Protein AF-A0A7K2X4R5-F1 (afdb_monomer_lite)

Foldseek 3Di:
DDPVLVVQLVVLVVVLAWGFPDPDQPADDDLQAKEKLWAADPPDQLQGAWIFIGRDPVDTDTAGQLASVDPVSSLVSLVVVLVRVVVLQVVQVPAWDWDWDFDQDPPPRDTDTDTDTDRPDGHAYEYAFVQVLVSLLSQLVVFQPFAACVRPVPPPDGGDPSRNVSSPVSNVLSVQVPPPNRRRYYHPLVSLVNTIRHNDDPVLSRQNQLVCCNHDNDPPDRSNRSSCLQVQNADPQRHRPHFGSDHYGDPSCVPPPSVVSSVVVVVVVVD

Sequence (271 aa):
MSLISTLARMEAVESGRAQPLATVRHRRVSERPLVLVPLTTAGEAGAPLGALVGTDREEPRLLVVPQPRDRDLRFAFLADLAEEVLPYVDAFTDVVELVERNETDAETGKKVRVEVELCADAPQLIVPSRAGVEYVRLLGRSTRFRRTAEQDPETPFPAPPRVPLLGRWLTHFGERARVPGSSLLLAATDLLNRHWATGQSSLEDQHLGALLAWIDPADGVPGREGALRAEAGRDERGQLFCPPAGPATDPAFDNRLLAPAIERYDRARQA

Structure (mmCIF, N/CA/C/O backbone):
data_AF-A0A7K2X4R5-F1
#
_entry.id   AF-A0A7K2X4R5-F1
#
loop_
_atom_site.group_PDB
_atom_site.id
_atom_site.type_symbol
_atom_site.label_atom_id
_atom_site.label_alt_id
_atom_site.label_comp_id
_atom_site.label_asym_id
_atom_site.label_entity_id
_atom_site.label_seq_id
_atom_site.pdbx_PDB_ins_code
_atom_site.Cartn_x
_atom_site.Cartn_y
_atom_site.Cartn_z
_atom_site.occupancy
_atom_site.B_iso_or_equiv
_atom_site.auth_seq_id
_atom_site.auth_comp_id
_atom_site.auth_asym_id
_atom_site.auth_atom_id
_atom_site.pdbx_PDB_model_num
ATOM 1 N N . MET A 1 1 ? 21.142 -14.987 5.279 1.00 64.69 1 MET A N 1
ATOM 2 C CA . MET A 1 1 ? 20.689 -15.764 4.104 1.00 64.69 1 MET A CA 1
ATOM 3 C C . MET A 1 1 ? 21.182 -17.188 4.261 1.00 64.69 1 MET A C 1
ATOM 5 O O . MET A 1 1 ? 22.297 -17.363 4.738 1.00 64.69 1 MET A O 1
ATOM 9 N N . SER A 1 2 ? 20.355 -18.181 3.936 1.00 87.69 2 SER A N 1
ATOM 10 C CA . SER A 1 2 ? 20.787 -19.583 3.881 1.00 87.69 2 SER A CA 1
ATOM 11 C C . SER A 1 2 ? 21.526 -19.854 2.566 1.00 87.69 2 SER A C 1
ATOM 13 O O . SER A 1 2 ? 21.330 -19.129 1.589 1.00 87.69 2 SER A O 1
ATOM 15 N N . LEU A 1 3 ? 22.330 -20.919 2.512 1.00 92.19 3 LEU A N 1
ATOM 16 C CA . LEU A 1 3 ? 22.994 -21.346 1.274 1.00 92.19 3 LEU A CA 1
ATOM 17 C C . LEU A 1 3 ? 21.984 -21.624 0.145 1.00 92.19 3 LEU A C 1
ATOM 19 O O . LEU A 1 3 ? 22.215 -21.222 -0.989 1.00 92.19 3 LEU A O 1
ATOM 23 N N . ILE A 1 4 ? 20.825 -22.198 0.488 1.00 91.31 4 ILE A N 1
ATOM 24 C CA . ILE A 1 4 ? 19.708 -22.437 -0.441 1.00 91.31 4 ILE A CA 1
ATOM 25 C C . ILE A 1 4 ? 19.205 -21.121 -1.047 1.00 91.31 4 ILE A C 1
ATOM 27 O O . ILE A 1 4 ? 19.058 -21.022 -2.259 1.00 91.31 4 ILE A O 1
ATOM 31 N N . SER A 1 5 ? 18.996 -20.084 -0.226 1.00 91.38 5 SER A N 1
ATOM 32 C CA . SER A 1 5 ? 18.552 -18.782 -0.742 1.00 91.38 5 SER A CA 1
ATOM 33 C C . SER A 1 5 ? 19.594 -18.118 -1.643 1.00 91.38 5 SER A C 1
ATOM 35 O O . SER A 1 5 ? 19.231 -17.436 -2.592 1.00 91.38 5 SER A O 1
ATOM 37 N N . THR A 1 6 ? 20.887 -18.322 -1.375 1.00 94.06 6 THR A N 1
ATOM 38 C CA . THR A 1 6 ? 21.955 -17.798 -2.233 1.00 94.06 6 THR A CA 1
ATOM 39 C C . THR A 1 6 ? 21.981 -18.519 -3.577 1.00 94.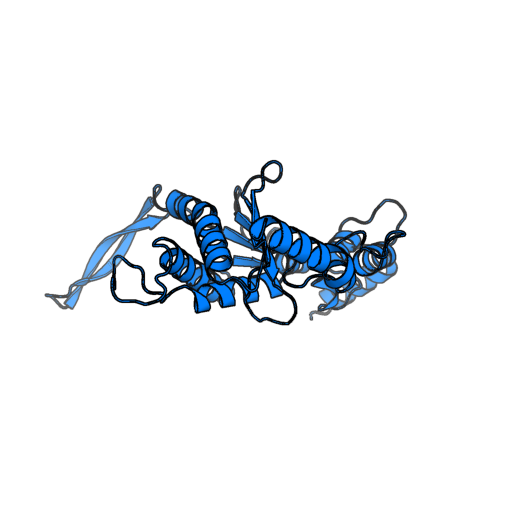06 6 THR A C 1
ATOM 41 O O . THR A 1 6 ? 22.025 -17.848 -4.604 1.00 94.06 6 THR A O 1
ATOM 44 N N . LEU A 1 7 ? 21.902 -19.855 -3.575 1.00 96.25 7 LEU A N 1
ATOM 45 C CA . LEU A 1 7 ? 21.855 -20.656 -4.800 1.00 96.25 7 LEU A CA 1
ATOM 46 C C . LEU A 1 7 ? 20.660 -20.260 -5.675 1.00 96.25 7 LEU A C 1
ATOM 48 O O . LEU A 1 7 ? 20.858 -19.911 -6.831 1.00 96.25 7 LEU A O 1
ATOM 52 N N . ALA A 1 8 ? 19.459 -20.177 -5.095 1.00 96.81 8 ALA A N 1
ATOM 53 C CA . ALA A 1 8 ? 18.247 -19.796 -5.820 1.00 96.81 8 ALA A CA 1
ATOM 54 C C . ALA A 1 8 ? 18.346 -18.402 -6.472 1.00 96.81 8 ALA A C 1
ATOM 56 O O . ALA A 1 8 ? 17.823 -18.180 -7.560 1.00 96.81 8 ALA A O 1
ATOM 57 N N . ARG A 1 9 ? 19.041 -17.445 -5.839 1.00 96.75 9 ARG A N 1
ATOM 58 C CA . ARG A 1 9 ? 19.289 -16.122 -6.442 1.00 96.75 9 ARG A CA 1
ATOM 59 C C . ARG A 1 9 ? 20.277 -16.194 -7.609 1.00 96.75 9 ARG A C 1
ATOM 61 O O . ARG A 1 9 ? 20.100 -15.471 -8.582 1.00 96.75 9 ARG A O 1
ATOM 68 N N . MET A 1 10 ? 21.300 -17.049 -7.531 1.00 96.81 10 MET A N 1
ATOM 69 C CA . MET A 1 10 ? 22.239 -17.269 -8.643 1.00 96.81 10 MET A CA 1
ATOM 70 C C . MET A 1 10 ? 21.542 -17.950 -9.823 1.00 96.81 10 MET A C 1
ATOM 72 O O . MET A 1 10 ? 21.668 -17.481 -10.950 1.00 96.81 10 MET A O 1
ATOM 76 N N . GLU A 1 11 ? 20.738 -18.977 -9.549 1.00 97.69 11 GLU A N 1
ATOM 77 C CA . GLU A 1 11 ? 19.891 -19.644 -10.542 1.00 97.69 11 GLU A CA 1
ATOM 78 C C . GLU A 1 11 ? 18.897 -18.667 -11.172 1.00 97.69 11 GLU A C 1
ATOM 80 O O . GLU A 1 11 ? 18.693 -18.706 -12.380 1.00 97.69 11 GLU A O 1
ATOM 85 N N . ALA A 1 12 ? 18.323 -17.744 -10.390 1.00 97.69 12 ALA A N 1
ATOM 86 C CA . ALA A 1 12 ? 17.446 -16.716 -10.937 1.00 97.69 12 ALA A CA 1
ATOM 87 C C . ALA A 1 12 ? 18.176 -15.824 -11.949 1.00 97.69 12 ALA A C 1
ATOM 89 O O . ALA A 1 12 ? 17.650 -15.558 -13.028 1.00 97.69 12 ALA A O 1
ATOM 90 N N . VAL A 1 13 ? 19.398 -15.383 -11.630 1.00 96.94 13 VAL A N 1
ATOM 91 C CA . VAL A 1 13 ? 20.230 -14.593 -12.554 1.00 96.94 13 VAL A CA 1
ATOM 92 C C . VAL A 1 13 ? 20.550 -15.379 -13.824 1.00 96.94 13 VAL A C 1
ATOM 94 O O . VAL A 1 13 ? 20.434 -14.821 -14.912 1.00 96.94 13 VAL A O 1
ATOM 97 N N . GLU A 1 14 ? 20.928 -16.651 -13.695 1.00 97.06 14 GLU A N 1
ATOM 98 C CA . GLU A 1 14 ? 21.277 -17.512 -14.828 1.00 97.06 14 GLU A CA 1
ATOM 99 C C . GLU A 1 14 ? 20.072 -17.794 -15.734 1.00 97.06 14 GLU A C 1
ATOM 101 O O . GLU A 1 14 ? 20.168 -17.661 -16.952 1.00 97.06 14 GLU A O 1
ATOM 106 N N . SER A 1 15 ? 18.920 -18.132 -15.150 1.00 95.62 15 SER A N 1
ATOM 107 C CA . SER A 1 15 ? 17.705 -18.462 -15.899 1.00 95.62 15 SER A CA 1
ATOM 108 C C . SER A 1 15 ? 16.923 -17.233 -16.362 1.00 95.62 15 SER A C 1
ATOM 110 O O . SER A 1 15 ? 15.967 -17.364 -17.125 1.00 95.62 15 SER A O 1
ATOM 112 N N . GLY A 1 16 ? 17.252 -16.047 -15.846 1.00 96.44 16 GLY A N 1
ATOM 113 C CA . GLY A 1 16 ? 16.506 -14.815 -16.085 1.00 96.44 16 GLY A CA 1
ATOM 114 C C . GLY A 1 16 ? 15.081 -14.825 -15.519 1.00 96.44 16 GLY A C 1
ATOM 115 O O . GLY A 1 16 ? 14.245 -14.069 -16.006 1.00 96.44 16 GLY A O 1
ATOM 116 N N . ARG A 1 17 ? 14.767 -15.659 -14.519 1.00 97.25 17 ARG A N 1
ATOM 117 C CA . ARG A 1 17 ? 13.425 -15.760 -13.907 1.00 97.25 17 ARG A CA 1
ATOM 118 C C . ARG A 1 17 ? 13.537 -16.048 -12.415 1.00 97.25 17 ARG A C 1
ATOM 120 O O . ARG A 1 17 ? 14.477 -16.708 -11.994 1.00 97.25 17 ARG A O 1
ATOM 127 N N . ALA A 1 18 ? 12.600 -15.560 -11.607 1.00 97.81 18 ALA A N 1
ATOM 128 C CA . ALA A 1 18 ? 12.607 -15.838 -10.176 1.00 97.81 18 ALA A CA 1
ATOM 129 C C . ALA A 1 18 ? 12.479 -17.342 -9.886 1.00 97.81 18 ALA A C 1
ATOM 131 O O . ALA A 1 18 ? 11.711 -18.048 -10.541 1.00 97.81 18 ALA A O 1
ATOM 132 N N . GLN A 1 19 ? 13.191 -17.807 -8.860 1.00 97.75 19 GLN A N 1
ATOM 133 C CA . GLN A 1 19 ? 13.160 -19.200 -8.418 1.00 97.75 19 GLN A CA 1
ATOM 134 C C . GLN A 1 19 ? 12.211 -19.376 -7.228 1.00 97.75 19 GLN A C 1
ATOM 136 O O . GLN A 1 19 ? 12.247 -18.563 -6.297 1.00 97.75 19 GLN A O 1
ATOM 141 N N . PRO A 1 20 ? 11.361 -20.416 -7.215 1.00 96.31 20 PRO A N 1
ATOM 142 C CA . PRO A 1 20 ? 10.466 -20.667 -6.096 1.00 96.31 20 PRO A CA 1
ATOM 143 C C . PRO A 1 20 ? 11.257 -21.105 -4.853 1.00 96.31 20 PRO A C 1
ATOM 145 O O . PRO A 1 20 ? 12.093 -22.001 -4.905 1.00 96.31 20 PRO A O 1
ATOM 148 N N . LEU A 1 21 ? 10.962 -20.490 -3.709 1.00 95.12 21 LEU A N 1
ATOM 149 C CA . LEU A 1 21 ? 11.570 -20.786 -2.405 1.00 95.12 21 LEU A CA 1
ATOM 150 C C . LEU A 1 21 ? 10.668 -21.619 -1.488 1.00 95.12 21 LEU A C 1
ATOM 152 O O . LEU A 1 21 ? 11.142 -22.173 -0.496 1.00 95.12 21 LEU A O 1
ATOM 156 N N . ALA A 1 22 ? 9.371 -21.676 -1.783 1.00 92.69 22 ALA A N 1
ATOM 157 C CA . ALA A 1 22 ? 8.382 -22.345 -0.952 1.00 92.69 22 ALA A CA 1
ATOM 158 C C . ALA A 1 22 ? 7.377 -23.109 -1.817 1.00 92.69 22 ALA A C 1
ATOM 160 O O . ALA A 1 22 ? 6.938 -22.625 -2.856 1.00 92.69 22 ALA A O 1
ATOM 161 N N . THR A 1 23 ? 6.979 -24.290 -1.351 1.00 90.81 23 THR A N 1
ATOM 162 C CA . THR A 1 23 ? 5.942 -25.123 -1.983 1.00 90.81 23 THR A CA 1
ATOM 163 C C . THR A 1 23 ? 4.554 -24.884 -1.393 1.00 90.81 23 THR A C 1
ATOM 165 O O . THR A 1 23 ? 3.557 -25.361 -1.931 1.00 90.81 23 THR A O 1
ATOM 168 N N . VAL A 1 24 ? 4.477 -24.150 -0.279 1.00 91.31 24 VAL A N 1
ATOM 169 C CA . VAL A 1 24 ? 3.241 -23.864 0.452 1.00 91.31 24 VAL A CA 1
ATOM 170 C C . VAL A 1 24 ? 3.178 -22.401 0.867 1.00 91.31 24 VAL A C 1
ATOM 172 O O . VAL A 1 24 ? 4.193 -21.718 1.006 1.00 91.31 24 VAL A O 1
ATOM 175 N N . ARG A 1 25 ? 1.960 -21.923 1.124 1.00 88.06 25 ARG A N 1
ATOM 176 C CA . ARG A 1 25 ? 1.726 -20.564 1.601 1.00 88.06 25 ARG A CA 1
ATOM 177 C C . ARG A 1 25 ? 1.943 -20.480 3.113 1.00 88.06 25 ARG A C 1
ATOM 179 O O . ARG A 1 25 ? 1.118 -20.948 3.888 1.00 88.06 25 ARG A O 1
ATOM 186 N N . HIS A 1 26 ? 3.017 -19.823 3.545 1.00 86.06 26 HIS A N 1
ATOM 187 C CA . HIS A 1 26 ? 3.342 -19.686 4.977 1.00 86.06 26 HIS A CA 1
ATOM 188 C C . HIS A 1 26 ? 2.569 -18.578 5.713 1.00 86.06 26 HIS A C 1
ATOM 190 O O . HIS A 1 26 ? 2.669 -18.459 6.933 1.00 86.06 26 HIS A O 1
ATOM 196 N N . ARG A 1 27 ? 1.835 -17.725 4.990 1.00 90.25 27 ARG A N 1
ATOM 197 C CA . ARG A 1 27 ? 1.008 -16.652 5.559 1.00 90.25 27 ARG A CA 1
ATOM 198 C C . ARG A 1 27 ? -0.423 -16.776 5.059 1.00 90.25 27 ARG A C 1
ATOM 200 O O . ARG A 1 27 ? -0.639 -16.881 3.854 1.00 90.25 27 ARG A O 1
ATOM 207 N N . ARG A 1 28 ? -1.402 -16.706 5.964 1.00 90.50 28 ARG A N 1
ATOM 208 C CA . ARG A 1 28 ? -2.806 -16.572 5.564 1.00 90.50 28 ARG A CA 1
ATOM 209 C C . ARG A 1 28 ? -2.972 -15.267 4.789 1.00 90.50 28 ARG A C 1
ATOM 211 O O . ARG A 1 28 ? -2.587 -14.202 5.274 1.00 90.50 28 ARG A O 1
ATOM 218 N N . VAL A 1 29 ? -3.538 -15.392 3.597 1.00 92.50 29 VAL A N 1
ATOM 219 C CA . VAL A 1 29 ? -4.080 -14.279 2.821 1.00 92.50 29 VAL A CA 1
ATOM 220 C C . VAL A 1 29 ? -5.589 -14.445 2.895 1.00 92.50 29 VAL A C 1
ATOM 222 O O . VAL A 1 29 ? -6.075 -15.546 2.615 1.00 92.50 29 VAL A O 1
ATOM 225 N N . SER A 1 30 ? -6.276 -13.411 3.372 1.00 94.00 30 SER A N 1
ATOM 226 C CA . SER A 1 30 ? -7.736 -13.368 3.438 1.00 94.00 30 SER A CA 1
ATOM 227 C C . SER A 1 30 ? -8.320 -13.512 2.031 1.00 94.00 30 SER A C 1
ATOM 229 O O . SER A 1 30 ? -7.646 -13.233 1.042 1.00 94.00 30 SER A O 1
ATOM 231 N N . GLU A 1 31 ? -9.566 -13.962 1.933 1.00 92.62 31 GLU A N 1
ATOM 232 C CA . GLU A 1 31 ? -10.289 -14.002 0.655 1.00 92.62 31 GLU A CA 1
ATOM 233 C C . GLU A 1 31 ? -10.711 -12.605 0.196 1.00 92.62 31 GLU A C 1
ATOM 235 O O . GLU A 1 31 ? -10.890 -12.378 -0.995 1.00 92.62 31 GLU A O 1
ATOM 240 N N . ARG A 1 32 ? -10.825 -11.660 1.137 1.00 94.19 32 ARG A N 1
ATOM 241 C CA . ARG A 1 32 ? -11.174 -10.259 0.878 1.00 94.19 32 ARG A CA 1
ATOM 242 C C . ARG A 1 32 ? -10.226 -9.333 1.648 1.00 94.19 32 ARG A C 1
ATOM 244 O O . ARG A 1 32 ? -10.651 -8.677 2.603 1.00 94.19 32 ARG A O 1
ATOM 251 N N . PRO A 1 33 ? -8.921 -9.322 1.327 1.00 97.12 33 PRO A N 1
ATOM 252 C CA . PRO A 1 33 ? -8.009 -8.379 1.952 1.00 97.12 33 PRO A CA 1
ATOM 253 C C . PRO A 1 33 ? -8.342 -6.967 1.462 1.00 97.12 33 PRO A C 1
ATOM 255 O O . PRO A 1 33 ? -8.617 -6.767 0.281 1.00 97.12 33 PRO A O 1
ATOM 258 N N . LEU A 1 34 ? -8.283 -5.980 2.350 1.00 98.44 34 LEU A N 1
ATOM 259 C CA . LEU A 1 34 ? -8.333 -4.581 1.944 1.00 98.44 34 LEU A CA 1
ATOM 260 C C . LEU A 1 34 ? -6.962 -4.198 1.389 1.00 98.44 34 LEU A C 1
ATOM 262 O O . LEU A 1 34 ? -5.959 -4.264 2.101 1.00 98.44 34 LEU A O 1
ATOM 266 N N . VAL A 1 35 ? -6.893 -3.809 0.122 1.00 98.31 35 VAL A N 1
ATOM 267 C CA . VAL A 1 35 ? -5.668 -3.292 -0.491 1.00 98.31 35 VAL A CA 1
ATOM 268 C C . VAL A 1 35 ? -5.648 -1.779 -0.327 1.00 98.31 35 VAL A C 1
ATOM 270 O O . VAL A 1 35 ? -6.643 -1.114 -0.593 1.00 98.31 35 VAL A O 1
ATOM 273 N N . LE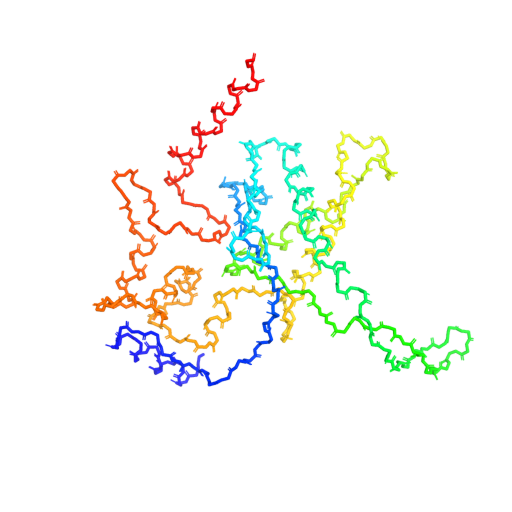U A 1 36 ? -4.515 -1.233 0.107 1.00 98.19 36 LEU A N 1
ATOM 274 C CA . LEU A 1 36 ? -4.277 0.202 0.218 1.00 98.19 36 LEU A CA 1
ATOM 275 C C . LEU A 1 36 ? -2.971 0.555 -0.494 1.00 98.19 36 LEU A C 1
ATOM 277 O O . LEU A 1 36 ? -1.888 0.181 -0.043 1.00 98.19 36 LEU A O 1
ATOM 281 N N . VAL A 1 37 ? -3.072 1.317 -1.580 1.00 97.56 37 VAL A N 1
ATOM 282 C CA . VAL A 1 37 ? -1.942 1.882 -2.331 1.00 97.56 37 VAL A CA 1
ATOM 283 C C . VAL A 1 37 ? -1.865 3.375 -2.009 1.00 97.56 37 VAL A C 1
ATOM 285 O O . VAL A 1 37 ? -2.540 4.170 -2.663 1.00 97.56 37 VAL A O 1
ATOM 288 N N . PRO A 1 38 ? -1.115 3.783 -0.970 1.00 95.62 38 PRO A N 1
ATOM 289 C CA . PRO A 1 38 ? -1.049 5.182 -0.573 1.00 95.62 38 PRO A CA 1
ATOM 290 C C . PRO A 1 38 ? -0.095 5.974 -1.466 1.00 95.62 38 PRO A C 1
ATOM 292 O O . PRO A 1 38 ? 0.902 5.434 -1.933 1.00 95.62 38 PRO A O 1
ATOM 295 N N . LEU A 1 39 ? -0.331 7.277 -1.600 1.00 94.94 39 LEU A N 1
ATOM 296 C CA . LEU A 1 39 ? 0.599 8.249 -2.168 1.00 94.94 39 LEU A CA 1
ATOM 297 C C . LEU A 1 39 ? 0.803 9.404 -1.185 1.00 94.94 39 LEU A C 1
ATOM 299 O O . LEU A 1 39 ? -0.151 9.934 -0.608 1.00 94.94 39 LEU A O 1
ATOM 303 N N . THR A 1 40 ? 2.056 9.814 -1.008 1.00 93.06 40 THR A N 1
ATOM 304 C CA . THR A 1 40 ? 2.431 10.970 -0.190 1.00 93.06 40 THR A CA 1
ATOM 305 C C . THR A 1 40 ? 2.909 12.107 -1.071 1.00 93.06 40 THR A C 1
ATOM 307 O O . THR A 1 40 ? 3.521 11.892 -2.113 1.00 93.06 40 THR A O 1
ATOM 310 N N . THR A 1 41 ? 2.676 13.330 -0.616 1.00 89.31 41 THR A N 1
ATOM 311 C CA . THR A 1 41 ? 3.230 14.517 -1.268 1.00 89.31 41 THR A CA 1
ATOM 312 C C . THR A 1 41 ? 4.743 14.544 -1.078 1.00 89.31 41 THR A C 1
ATOM 314 O O . THR A 1 41 ? 5.237 14.345 0.038 1.00 89.31 41 THR A O 1
ATOM 317 N N . ALA A 1 42 ? 5.489 14.798 -2.152 1.00 84.62 42 ALA A N 1
ATOM 318 C CA . ALA A 1 42 ? 6.935 14.948 -2.081 1.00 84.62 42 ALA A CA 1
ATOM 319 C C . ALA A 1 42 ? 7.332 16.109 -1.150 1.00 84.62 42 ALA A C 1
ATOM 321 O O . ALA A 1 42 ? 6.746 17.190 -1.185 1.00 84.62 42 ALA A O 1
ATOM 322 N N . GLY A 1 43 ? 8.341 15.884 -0.305 1.00 76.56 43 GLY A N 1
ATOM 323 C CA . GLY A 1 43 ? 8.897 16.906 0.590 1.00 76.56 43 GLY A CA 1
ATOM 324 C C . GLY A 1 43 ? 8.107 17.183 1.877 1.00 76.56 43 GLY A C 1
ATOM 325 O O . GLY A 1 43 ? 8.648 17.837 2.765 1.00 76.56 43 GLY A O 1
ATOM 326 N N . GLU A 1 44 ? 6.889 16.655 2.041 1.00 79.06 44 GLU A N 1
ATOM 327 C CA . GLU A 1 44 ? 6.097 16.815 3.268 1.00 79.06 44 GLU A CA 1
ATOM 328 C C . GLU A 1 44 ? 5.731 15.450 3.868 1.00 79.06 44 GLU A C 1
ATOM 330 O O . GLU A 1 44 ? 4.849 14.731 3.392 1.00 79.06 44 GLU A O 1
ATOM 335 N N . ALA A 1 45 ? 6.434 15.075 4.940 1.00 73.38 45 ALA A N 1
ATOM 336 C CA . ALA A 1 45 ? 6.251 13.780 5.581 1.00 73.38 45 ALA A CA 1
ATOM 337 C C . ALA A 1 45 ? 4.823 13.620 6.129 1.00 73.38 45 ALA A C 1
ATOM 339 O O . ALA A 1 45 ? 4.420 14.301 7.071 1.00 73.38 45 ALA A O 1
ATOM 340 N N . GLY A 1 46 ? 4.076 12.665 5.572 1.00 72.00 46 GLY A N 1
ATOM 341 C CA . GLY A 1 46 ? 2.735 12.322 6.045 1.00 72.00 46 GLY A CA 1
ATOM 342 C C . GLY A 1 46 ? 1.621 13.221 5.519 1.00 72.00 46 GLY A C 1
ATOM 343 O O . GLY A 1 46 ? 0.499 13.099 6.006 1.00 72.00 46 GLY A O 1
ATOM 344 N N . ALA A 1 47 ? 1.895 14.083 4.534 1.00 87.44 47 ALA A N 1
ATOM 345 C CA . ALA A 1 47 ? 0.852 14.776 3.786 1.00 87.44 47 ALA A CA 1
ATOM 346 C C . ALA A 1 47 ? 0.281 13.839 2.704 1.00 87.44 47 ALA A C 1
ATOM 348 O O . ALA A 1 47 ? 0.991 13.526 1.740 1.00 87.44 47 ALA A O 1
ATOM 349 N N . PRO A 1 48 ? -0.970 13.358 2.844 1.00 93.00 48 PRO A N 1
ATOM 350 C CA . PRO A 1 48 ? -1.578 12.509 1.831 1.00 93.00 48 PRO A CA 1
ATOM 351 C C . PRO A 1 48 ? -1.727 13.262 0.515 1.00 93.00 48 PRO A C 1
ATOM 353 O O . PRO A 1 48 ? -2.116 14.427 0.497 1.00 93.00 48 PRO A O 1
ATOM 356 N N . LEU A 1 49 ? -1.400 12.571 -0.571 1.00 94.75 49 LEU A N 1
ATOM 357 C CA . LEU A 1 49 ? -1.668 13.013 -1.934 1.00 94.75 49 LEU A CA 1
ATOM 358 C C . LEU A 1 49 ? -2.870 12.261 -2.513 1.00 94.75 49 LEU A C 1
ATOM 360 O O . LEU A 1 49 ? -3.708 12.839 -3.199 1.00 94.75 49 LEU A O 1
ATOM 364 N N . GLY A 1 50 ? -2.965 10.969 -2.219 1.00 95.44 50 GLY A N 1
ATOM 365 C CA . GLY A 1 50 ? -4.058 10.125 -2.665 1.00 95.44 50 GLY A CA 1
ATOM 366 C C . GLY A 1 50 ? -3.899 8.698 -2.170 1.00 95.44 50 GLY A C 1
ATOM 367 O O . GLY A 1 50 ? -2.902 8.352 -1.533 1.00 95.44 50 GLY A O 1
ATOM 368 N N . ALA A 1 51 ? -4.888 7.866 -2.453 1.00 97.12 51 ALA A N 1
ATOM 369 C CA . ALA A 1 51 ? -4.823 6.436 -2.230 1.00 97.12 51 ALA A CA 1
ATOM 370 C C . ALA A 1 51 ? -5.780 5.712 -3.173 1.00 97.12 51 ALA A C 1
ATOM 372 O O . ALA A 1 51 ? -6.895 6.177 -3.397 1.00 97.12 51 ALA A O 1
ATOM 373 N N . LEU A 1 52 ? -5.363 4.554 -3.673 1.00 97.31 52 LEU A N 1
ATOM 374 C CA . LEU A 1 52 ? -6.294 3.559 -4.194 1.00 97.31 52 LEU A CA 1
ATOM 375 C C . LEU A 1 52 ? -6.606 2.577 -3.059 1.00 97.31 52 LEU A C 1
ATOM 377 O O . LEU A 1 52 ? -5.675 2.066 -2.429 1.00 97.31 52 LEU A O 1
ATOM 381 N N . VAL A 1 53 ? -7.883 2.343 -2.768 1.00 98.25 53 VAL A N 1
ATOM 382 C CA . VAL A 1 53 ? -8.320 1.481 -1.663 1.00 98.25 53 VAL A CA 1
ATOM 383 C C . VAL A 1 53 ? -9.513 0.624 -2.074 1.00 98.25 53 VAL A C 1
ATOM 385 O O . VAL A 1 53 ? -10.407 1.099 -2.765 1.00 98.25 53 VAL A O 1
ATOM 388 N N . GLY A 1 54 ? -9.524 -0.647 -1.675 1.00 97.81 54 GLY A N 1
ATOM 389 C CA . GLY A 1 54 ? -10.646 -1.541 -1.964 1.00 97.81 54 GLY A CA 1
ATOM 390 C C . GLY A 1 54 ? -10.334 -3.013 -1.719 1.00 97.81 54 GLY A C 1
ATOM 391 O O . GLY A 1 54 ? -9.179 -3.396 -1.523 1.00 97.81 54 GLY A O 1
ATOM 392 N N . THR A 1 55 ? -11.382 -3.833 -1.697 1.00 97.56 55 THR A N 1
ATOM 393 C CA . THR A 1 55 ? -11.294 -5.302 -1.624 1.00 97.56 55 THR A CA 1
ATOM 394 C C . THR A 1 55 ? -11.545 -5.964 -2.980 1.00 97.56 55 THR A C 1
ATOM 396 O O . THR A 1 55 ? -11.039 -7.060 -3.215 1.00 97.56 55 THR A O 1
ATOM 399 N N . ASP A 1 56 ? -12.287 -5.299 -3.873 1.00 95.19 56 ASP A N 1
ATOM 400 C CA . ASP A 1 56 ? -12.482 -5.711 -5.260 1.00 95.19 56 ASP A CA 1
ATOM 401 C C . ASP A 1 56 ? -11.422 -5.063 -6.159 1.00 95.19 56 ASP A C 1
ATOM 403 O O . ASP A 1 56 ? -11.149 -3.863 -6.084 1.00 95.19 56 ASP A O 1
ATOM 407 N N . ARG A 1 57 ? -10.811 -5.878 -7.016 1.00 92.31 57 ARG A N 1
ATOM 408 C CA . ARG A 1 57 ? -9.805 -5.436 -7.982 1.00 92.31 57 ARG A CA 1
ATOM 409 C C . ARG A 1 57 ? -10.417 -4.664 -9.155 1.00 92.31 57 ARG A C 1
ATOM 411 O O . ARG A 1 57 ? -9.705 -3.870 -9.762 1.00 92.31 57 ARG A O 1
ATOM 418 N N . GLU A 1 58 ? -11.680 -4.928 -9.494 1.00 95.44 58 GLU A N 1
ATOM 419 C CA . GLU A 1 58 ? -12.378 -4.288 -10.618 1.00 95.44 58 GLU A CA 1
ATOM 420 C C . GLU A 1 58 ? -13.051 -2.975 -10.188 1.00 95.44 58 GLU A C 1
ATOM 422 O O . GLU A 1 58 ? -13.243 -2.082 -11.010 1.00 95.44 58 GLU A O 1
ATOM 427 N N . GLU A 1 59 ? -13.347 -2.823 -8.892 1.00 95.56 59 GLU A N 1
ATOM 428 C CA . GLU A 1 59 ? -14.027 -1.649 -8.327 1.00 95.56 59 GLU A CA 1
ATOM 429 C C . GLU A 1 59 ? -13.259 -1.005 -7.151 1.00 95.56 59 GLU A C 1
ATOM 431 O O . GLU A 1 59 ? -13.803 -0.842 -6.056 1.00 95.56 59 GLU A O 1
ATOM 436 N N . PRO A 1 60 ? -11.981 -0.611 -7.321 1.00 95.81 60 PRO A N 1
ATOM 437 C CA . PRO A 1 60 ? -11.273 0.113 -6.275 1.00 95.81 60 PRO A CA 1
ATOM 438 C C . PRO A 1 60 ? -11.735 1.577 -6.195 1.00 95.81 60 PRO A C 1
ATOM 440 O O . PRO A 1 60 ? -11.962 2.238 -7.212 1.00 95.81 60 PRO A O 1
ATOM 443 N N . ARG A 1 61 ? -11.772 2.146 -4.986 1.00 97.81 61 ARG A N 1
ATOM 444 C CA . ARG A 1 61 ? -12.014 3.581 -4.783 1.00 97.81 61 ARG A CA 1
ATOM 445 C C . ARG A 1 61 ? -10.703 4.357 -4.880 1.00 97.81 61 ARG A C 1
ATOM 447 O O . ARG A 1 61 ? -9.745 4.094 -4.151 1.00 97.81 61 ARG A O 1
ATOM 454 N N . LEU A 1 62 ? -10.671 5.351 -5.766 1.00 97.31 62 LEU A N 1
ATOM 455 C CA . LEU A 1 62 ? -9.581 6.322 -5.857 1.00 97.31 62 LEU A CA 1
ATOM 456 C C . LEU A 1 62 ? -9.913 7.561 -5.019 1.00 97.31 62 LEU A C 1
ATOM 458 O O . LEU A 1 62 ? -10.865 8.283 -5.305 1.00 97.31 62 LEU A O 1
ATOM 462 N N . LEU A 1 63 ? -9.087 7.823 -4.013 1.00 97.81 63 LEU A N 1
ATOM 463 C CA . LEU A 1 63 ? -9.134 9.006 -3.162 1.00 97.81 63 LEU A CA 1
ATOM 464 C C . LEU A 1 63 ? -7.977 9.939 -3.524 1.00 97.81 63 LEU A C 1
ATOM 466 O O . LEU A 1 63 ? -6.844 9.487 -3.693 1.00 97.81 63 LEU A O 1
ATOM 470 N N . VAL A 1 64 ? -8.232 11.243 -3.607 1.00 96.62 64 VAL A N 1
ATOM 471 C CA . VAL A 1 64 ? -7.216 12.248 -3.962 1.00 96.62 64 VAL A CA 1
ATOM 472 C C . VAL A 1 64 ? -7.326 13.478 -3.073 1.00 96.62 64 VAL A C 1
ATOM 474 O O . VAL A 1 64 ? -8.414 13.837 -2.634 1.00 96.62 64 VAL A O 1
ATOM 477 N N . VAL A 1 65 ? -6.199 14.148 -2.839 1.00 96.62 65 VAL A N 1
ATOM 478 C CA . VAL A 1 65 ? -6.139 15.468 -2.203 1.00 96.62 65 VAL A CA 1
ATOM 479 C C . VAL A 1 65 ? -5.802 16.493 -3.287 1.00 96.62 65 VAL A C 1
ATOM 481 O O . VAL A 1 65 ? -4.637 16.599 -3.672 1.00 96.62 65 VAL A O 1
ATOM 484 N N . PRO A 1 66 ? -6.786 17.258 -3.801 1.00 94.56 66 PRO A N 1
ATOM 485 C CA . PRO A 1 66 ? -6.562 18.147 -4.944 1.00 94.56 66 PRO A CA 1
ATOM 486 C C . PRO A 1 66 ? -5.531 19.252 -4.689 1.00 94.56 66 PRO A C 1
ATOM 488 O O . PRO A 1 66 ? -4.823 19.658 -5.604 1.00 94.56 66 PRO A O 1
ATOM 491 N N . GLN A 1 67 ? -5.432 19.719 -3.441 1.00 94.25 67 GLN A N 1
ATOM 492 C CA . GLN A 1 67 ? -4.416 20.664 -2.982 1.00 94.25 67 GLN A CA 1
ATOM 493 C C . GLN A 1 67 ? -3.816 20.139 -1.668 1.00 94.25 67 GLN A C 1
ATOM 495 O O . GLN A 1 67 ? -4.384 20.372 -0.601 1.00 94.25 67 GLN A O 1
ATOM 500 N N . PRO A 1 68 ? -2.677 19.422 -1.708 1.00 91.56 68 PRO A N 1
ATOM 501 C CA . PRO A 1 68 ? -2.099 18.787 -0.522 1.00 91.56 68 PRO A CA 1
ATOM 502 C C . PRO A 1 68 ? -1.646 19.750 0.576 1.00 91.56 68 PRO A C 1
ATOM 504 O O . PRO A 1 68 ? -1.447 19.328 1.712 1.00 91.56 68 PRO A O 1
ATOM 507 N N . ARG A 1 69 ? -1.495 21.046 0.271 1.00 89.50 69 ARG A N 1
ATOM 508 C CA . ARG A 1 69 ? -1.186 22.076 1.275 1.00 89.50 69 ARG A CA 1
ATOM 509 C C . ARG A 1 69 ? -2.411 22.512 2.071 1.00 89.50 69 ARG A C 1
ATOM 511 O O . ARG A 1 69 ? -2.257 22.979 3.198 1.00 89.50 69 ARG A O 1
ATOM 518 N N . ASP A 1 70 ? -3.608 22.301 1.542 1.00 91.62 70 ASP A N 1
ATOM 519 C CA . ASP A 1 70 ? -4.856 22.612 2.225 1.00 91.62 70 ASP A CA 1
ATOM 520 C C . ASP A 1 70 ? -5.117 21.570 3.324 1.00 91.62 70 ASP A C 1
ATOM 522 O O . ASP A 1 70 ? -5.048 20.358 3.107 1.00 91.62 70 ASP A O 1
ATOM 526 N N . ARG A 1 71 ? -5.342 22.038 4.551 1.00 89.00 71 ARG A N 1
ATOM 527 C CA . ARG A 1 71 ? -5.545 21.165 5.711 1.00 89.00 71 ARG A CA 1
ATOM 528 C C . ARG A 1 71 ? -6.938 20.541 5.722 1.00 89.00 71 ARG A C 1
ATOM 530 O O . ARG A 1 71 ? -7.068 19.393 6.148 1.00 89.00 71 ARG A O 1
ATOM 537 N N . ASP A 1 72 ? -7.945 21.266 5.257 1.00 91.00 72 ASP A N 1
ATOM 538 C CA . ASP A 1 72 ? -9.329 20.806 5.270 1.00 91.00 72 ASP A CA 1
ATOM 539 C C . ASP A 1 72 ? -9.513 19.707 4.228 1.00 91.00 72 ASP A C 1
ATOM 541 O O . ASP A 1 72 ? -10.074 18.658 4.536 1.00 91.00 72 ASP A O 1
ATOM 545 N N . LEU A 1 73 ? -8.909 19.862 3.043 1.00 94.06 73 LEU A N 1
ATOM 546 C CA . LEU A 1 73 ? -8.894 18.804 2.023 1.00 94.06 73 LEU A CA 1
ATOM 547 C C . LEU A 1 73 ? -8.144 17.552 2.491 1.00 94.06 73 LEU A C 1
ATOM 549 O O . LEU A 1 73 ? -8.565 16.433 2.201 1.00 94.06 73 LEU A O 1
ATOM 553 N N . ARG A 1 74 ? -7.057 17.711 3.257 1.00 93.31 74 ARG A N 1
ATOM 554 C CA . ARG A 1 74 ? -6.352 16.571 3.864 1.00 93.31 74 ARG A CA 1
ATOM 555 C C . ARG A 1 74 ? -7.228 15.826 4.870 1.00 93.31 74 ARG A C 1
ATOM 557 O O . ARG A 1 74 ? -7.184 14.599 4.915 1.00 93.31 74 ARG A O 1
ATOM 564 N N . PHE A 1 75 ? -8.017 16.533 5.678 1.00 92.44 75 PHE A N 1
ATOM 565 C CA . PHE A 1 75 ? -8.953 15.885 6.600 1.00 92.44 75 PHE A CA 1
ATOM 566 C C . PHE A 1 75 ? -10.161 15.276 5.900 1.00 92.44 75 PHE A C 1
ATOM 568 O O . PHE A 1 75 ? -10.592 14.208 6.328 1.00 92.44 75 PHE A O 1
ATOM 575 N N . ALA A 1 76 ? -10.663 15.900 4.835 1.00 94.19 76 ALA A N 1
ATOM 576 C CA . ALA A 1 76 ? -11.706 15.325 3.993 1.00 94.19 76 ALA A CA 1
ATOM 577 C C . ALA A 1 76 ? -11.244 13.982 3.407 1.00 94.19 76 ALA A C 1
ATOM 579 O O . ALA A 1 76 ? -11.902 12.972 3.618 1.00 94.19 76 ALA A O 1
ATOM 580 N N . PHE A 1 77 ? -10.034 13.926 2.844 1.00 96.50 77 PHE A N 1
ATOM 581 C CA . PHE A 1 77 ? -9.432 12.670 2.386 1.00 96.50 77 PHE A CA 1
ATOM 582 C C . PHE A 1 77 ? -9.326 11.610 3.492 1.00 96.50 77 PHE A C 1
ATOM 584 O O . PHE A 1 77 ? -9.583 10.433 3.258 1.00 96.50 77 PHE A O 1
ATOM 591 N N . LEU A 1 78 ? -8.937 11.999 4.710 1.00 96.44 78 LEU A N 1
ATOM 592 C CA . LEU A 1 78 ? -8.867 11.061 5.835 1.00 96.44 78 LEU A CA 1
ATOM 593 C C . LEU A 1 78 ? -10.253 10.582 6.279 1.00 96.44 78 LEU A C 1
ATOM 595 O O . LEU A 1 78 ? -10.368 9.459 6.766 1.00 96.44 78 LEU A O 1
ATOM 599 N N . ALA A 1 79 ? -11.282 11.419 6.148 1.00 96.12 79 ALA A N 1
ATOM 600 C CA . ALA A 1 79 ? -12.662 11.029 6.398 1.00 96.12 79 ALA A CA 1
ATOM 601 C C . ALA A 1 79 ? -13.142 10.037 5.330 1.00 96.12 79 ALA A C 1
ATOM 603 O O . ALA A 1 79 ? -13.631 8.976 5.702 1.00 96.12 79 ALA A O 1
ATOM 604 N N . ASP A 1 80 ? -12.880 10.306 4.049 1.00 97.38 80 ASP A N 1
ATOM 605 C CA . ASP A 1 80 ? -13.191 9.392 2.943 1.00 97.38 80 ASP A CA 1
ATOM 606 C C . ASP A 1 80 ? -12.466 8.047 3.096 1.00 97.38 80 ASP A C 1
ATOM 608 O O . ASP A 1 80 ? -13.054 6.982 2.930 1.00 97.38 80 ASP A O 1
ATOM 612 N N . LEU A 1 81 ? -11.190 8.066 3.492 1.00 98.12 81 LEU A N 1
ATOM 613 C CA . LEU A 1 81 ? -10.448 6.840 3.788 1.00 98.12 81 LEU A CA 1
ATOM 614 C C . LEU A 1 81 ? -11.056 6.089 4.981 1.00 98.12 81 LEU A C 1
ATOM 616 O O . LEU A 1 81 ? -11.052 4.859 5.008 1.00 98.12 81 LEU A O 1
ATOM 620 N N . ALA A 1 82 ? -11.582 6.806 5.978 1.00 98.00 82 ALA A N 1
ATOM 621 C CA . ALA A 1 82 ? -12.269 6.189 7.106 1.00 98.00 82 ALA A CA 1
ATOM 622 C C . ALA A 1 82 ? -13.595 5.540 6.684 1.00 98.00 82 ALA A C 1
ATOM 624 O O . ALA A 1 82 ? -13.967 4.522 7.261 1.00 98.00 82 ALA A O 1
ATOM 625 N N . GLU A 1 83 ? -14.288 6.094 5.691 1.00 97.06 83 GLU A N 1
ATOM 626 C CA . GLU A 1 83 ? -15.505 5.502 5.123 1.00 97.06 83 GLU A CA 1
ATOM 627 C C . GLU A 1 83 ? -15.243 4.181 4.403 1.00 97.06 83 GLU A C 1
ATOM 629 O O . GLU A 1 83 ? -16.116 3.326 4.409 1.00 97.06 83 GLU A O 1
ATOM 634 N N . GLU A 1 84 ? -14.042 3.966 3.868 1.00 97.56 84 GLU A N 1
ATOM 635 C CA . GLU A 1 84 ? -13.660 2.679 3.273 1.00 97.56 84 GLU A CA 1
ATOM 636 C C . GLU A 1 84 ? -13.156 1.680 4.320 1.00 97.56 84 GLU A C 1
ATOM 638 O O . GLU A 1 84 ? -13.548 0.514 4.352 1.00 97.56 84 GLU A O 1
ATOM 643 N N . VAL A 1 85 ? -12.273 2.130 5.214 1.00 98.06 85 VAL A N 1
ATOM 644 C CA . VAL A 1 85 ? -11.569 1.233 6.142 1.00 98.06 85 VAL A CA 1
ATOM 645 C C . VAL A 1 85 ? -12.454 0.806 7.312 1.00 98.06 85 VAL A C 1
ATOM 647 O O . VAL A 1 85 ? -12.368 -0.340 7.749 1.00 98.06 85 VAL A O 1
ATOM 650 N N . LEU A 1 86 ? -13.266 1.708 7.872 1.00 97.94 86 LEU A N 1
ATOM 651 C CA . LEU A 1 86 ? -14.007 1.402 9.099 1.00 97.94 86 LEU A CA 1
ATOM 652 C C . LEU A 1 86 ? -15.120 0.375 8.875 1.00 97.94 86 LEU A C 1
ATOM 654 O O . LEU A 1 86 ? -15.140 -0.578 9.649 1.00 97.94 86 LEU A O 1
ATOM 658 N N . PRO A 1 87 ? -15.980 0.478 7.840 1.00 97.12 87 PRO A N 1
ATOM 659 C CA . PRO A 1 87 ? -16.971 -0.563 7.567 1.00 97.12 87 PRO A CA 1
ATOM 660 C C . PRO A 1 87 ? -16.329 -1.914 7.254 1.00 97.12 87 PRO A C 1
ATOM 662 O O . PRO A 1 87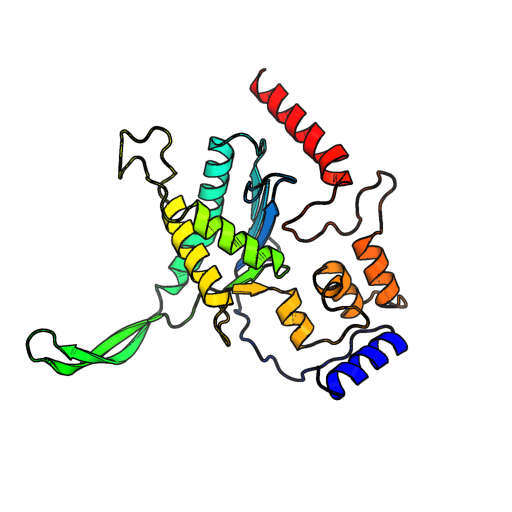 ? -16.834 -2.945 7.687 1.00 97.12 87 PRO A O 1
ATOM 665 N N . TYR A 1 88 ? -15.178 -1.919 6.566 1.00 97.31 88 TYR A N 1
ATOM 666 C CA . TYR A 1 88 ? -14.418 -3.147 6.345 1.00 97.31 88 TYR A CA 1
ATOM 667 C C . TYR A 1 88 ? -14.019 -3.811 7.664 1.00 97.31 88 TYR A C 1
ATOM 669 O O . TYR A 1 88 ? -14.179 -5.016 7.797 1.00 97.31 88 TYR A O 1
ATOM 677 N N . VAL A 1 89 ? -13.512 -3.050 8.639 1.00 96.94 89 VAL A N 1
ATOM 678 C CA . VAL A 1 89 ? -13.135 -3.601 9.950 1.00 96.94 89 VAL A CA 1
ATOM 679 C C . VAL A 1 89 ? -14.359 -4.029 10.762 1.00 96.94 89 VAL A C 1
ATOM 681 O O . VAL A 1 89 ? -14.325 -5.086 11.387 1.00 96.94 89 VAL A O 1
ATOM 684 N N . ASP A 1 90 ? -15.422 -3.228 10.740 1.00 96.19 90 ASP A N 1
ATOM 685 C CA . ASP A 1 90 ? -16.668 -3.475 11.474 1.00 96.19 90 ASP A CA 1
ATOM 686 C C . ASP A 1 90 ? -17.321 -4.803 11.063 1.00 96.19 90 ASP A C 1
ATOM 688 O O . ASP A 1 90 ? -17.753 -5.568 11.921 1.00 96.19 90 ASP A O 1
ATOM 692 N N . ALA A 1 91 ? -17.246 -5.154 9.773 1.00 95.31 91 ALA A N 1
ATOM 693 C CA . ALA A 1 91 ? -17.753 -6.414 9.225 1.00 95.31 91 ALA A CA 1
ATOM 694 C C . ALA A 1 91 ? -17.120 -7.684 9.835 1.00 95.31 91 ALA A C 1
ATOM 696 O O . ALA A 1 91 ? -17.653 -8.779 9.662 1.00 95.31 91 ALA A O 1
ATOM 697 N N . PHE A 1 92 ? -15.983 -7.572 10.533 1.00 94.38 92 PHE A N 1
ATOM 698 C CA . PHE A 1 92 ? -15.365 -8.695 11.251 1.00 94.38 92 PHE A CA 1
ATOM 699 C C . PHE A 1 92 ? -15.842 -8.816 12.700 1.00 94.38 92 PHE A C 1
ATOM 701 O O . PHE A 1 92 ? -15.473 -9.772 13.378 1.00 94.38 92 PHE A O 1
ATOM 708 N N . THR A 1 93 ? -16.640 -7.869 13.194 1.00 92.31 93 THR A N 1
ATOM 709 C CA . THR A 1 93 ? -17.153 -7.901 14.569 1.00 92.31 93 THR A CA 1
ATOM 710 C C . THR A 1 93 ? -18.470 -8.662 14.702 1.00 92.31 93 THR A C 1
ATOM 712 O O . THR A 1 93 ? -18.802 -9.089 15.802 1.00 92.31 93 THR A O 1
ATOM 715 N N . ASP A 1 94 ? -19.166 -8.906 13.588 1.00 88.81 94 ASP A N 1
ATOM 716 C CA . ASP A 1 94 ? -20.496 -9.529 13.582 1.00 88.81 94 ASP A CA 1
ATOM 717 C C . ASP A 1 94 ? -20.470 -11.043 13.846 1.00 88.81 94 ASP A C 1
ATOM 719 O O . ASP A 1 94 ? -21.428 -11.605 14.376 1.00 88.81 94 ASP A O 1
ATOM 723 N N . VAL A 1 95 ? -19.39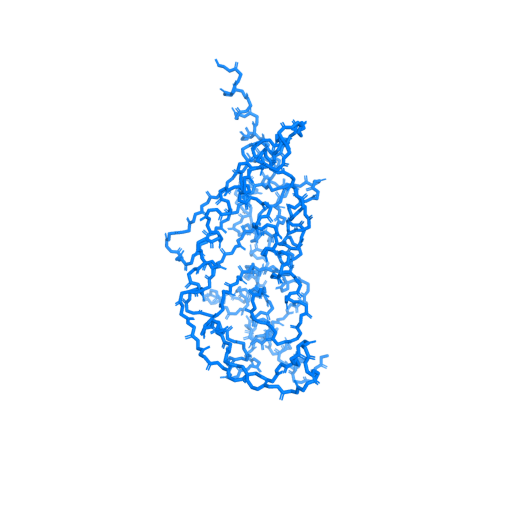0 -11.727 13.448 1.00 91.62 95 VAL A N 1
ATOM 724 C CA . VAL A 1 95 ? -19.260 -13.186 13.576 1.00 91.62 95 VAL A CA 1
ATOM 725 C C . VAL A 1 95 ? -18.234 -13.506 14.652 1.00 91.62 95 VAL A C 1
ATOM 727 O O . VAL A 1 95 ? -17.035 -13.269 14.476 1.00 91.62 95 VAL A O 1
ATOM 730 N N . VAL A 1 96 ? -18.711 -14.074 15.757 1.00 93.25 96 VAL A N 1
ATOM 731 C CA . VAL A 1 96 ? -17.899 -14.385 16.935 1.00 93.25 96 VAL A CA 1
ATOM 732 C C . VAL A 1 96 ? -17.974 -15.862 17.312 1.00 93.25 96 VAL A C 1
ATOM 734 O O . VAL A 1 96 ? -18.987 -16.532 17.115 1.00 93.25 96 VAL A O 1
ATOM 737 N N . GLU A 1 97 ? -16.885 -16.359 17.881 1.00 94.06 97 GLU A N 1
ATOM 738 C CA . GLU A 1 97 ? -16.777 -17.655 18.535 1.00 94.06 97 GLU A CA 1
ATOM 739 C C . GLU A 1 97 ? -16.666 -17.442 20.048 1.00 94.06 97 GLU A C 1
ATOM 741 O O . GLU A 1 97 ? -15.923 -16.575 20.516 1.00 94.06 97 GLU A O 1
ATOM 746 N N . LEU A 1 98 ? -17.397 -18.243 20.823 1.00 92.56 98 LEU A N 1
ATOM 747 C CA . LEU A 1 98 ? -17.294 -18.239 22.280 1.00 92.56 98 LEU A CA 1
ATOM 748 C C . LEU A 1 98 ? -16.082 -19.064 22.707 1.00 92.56 98 LEU A C 1
ATOM 750 O O . LEU A 1 98 ? -15.964 -20.242 22.364 1.00 92.56 98 LEU A O 1
ATOM 754 N N . VAL A 1 99 ? -15.183 -18.450 23.473 1.00 92.38 99 VAL A N 1
ATOM 755 C CA . VAL A 1 99 ? -13.974 -19.103 23.977 1.00 92.38 99 VAL A CA 1
ATOM 756 C C . VAL A 1 99 ? -13.905 -18.980 25.492 1.00 92.38 99 VAL A C 1
ATOM 758 O O . VAL A 1 99 ? -14.074 -17.901 26.056 1.00 92.38 99 VAL A O 1
ATOM 761 N N . GLU A 1 100 ? -13.615 -20.091 26.171 1.00 92.06 100 GLU A N 1
ATOM 762 C CA . GLU A 1 100 ? -13.380 -20.081 27.614 1.00 92.06 100 GLU A CA 1
ATOM 763 C C . GLU A 1 100 ? -12.027 -19.430 27.935 1.00 92.06 100 GLU A C 1
ATOM 765 O O . GLU A 1 100 ? -10.961 -19.901 27.517 1.00 92.06 100 GLU A O 1
ATOM 770 N N . ARG A 1 101 ? -12.046 -18.378 28.756 1.00 88.75 101 ARG A N 1
ATOM 771 C CA . ARG A 1 101 ? -10.849 -17.738 29.303 1.00 88.75 101 ARG A CA 1
ATOM 772 C C . ARG A 1 101 ? -10.875 -17.777 30.825 1.00 88.75 101 ARG A C 1
ATOM 774 O O . ARG A 1 101 ? -11.905 -17.587 31.459 1.00 88.75 101 ARG A O 1
ATOM 781 N N . ASN A 1 102 ? -9.711 -18.012 31.427 1.00 88.44 102 ASN A N 1
ATOM 782 C CA . ASN A 1 102 ? -9.554 -17.842 32.868 1.00 88.44 102 ASN A CA 1
ATOM 783 C C . ASN A 1 102 ? -9.290 -16.365 33.164 1.00 88.44 102 ASN A C 1
ATOM 785 O O . ASN A 1 102 ? -8.221 -15.857 32.809 1.00 88.44 102 ASN A O 1
ATOM 789 N N . GLU A 1 103 ? -10.221 -15.708 33.842 1.00 86.94 103 GLU A N 1
ATOM 790 C CA . GLU A 1 103 ? -10.044 -14.352 34.359 1.00 86.94 103 GLU A CA 1
ATOM 791 C C . GLU A 1 103 ? -9.977 -14.366 35.885 1.00 86.94 103 GLU A C 1
ATOM 793 O O . GLU A 1 103 ? -10.477 -15.278 36.547 1.00 86.94 103 GLU A O 1
ATOM 798 N N . THR A 1 104 ? -9.273 -13.387 36.449 1.00 84.94 104 THR A N 1
ATOM 799 C CA . THR A 1 104 ? -9.206 -13.221 37.901 1.00 84.94 104 THR A CA 1
ATOM 800 C C . THR A 1 104 ? -10.392 -12.377 38.328 1.00 84.94 104 THR A C 1
ATOM 802 O O . THR A 1 104 ? -10.487 -11.213 37.947 1.00 84.94 104 THR A O 1
ATOM 805 N N . ASP A 1 105 ? -11.270 -12.966 39.127 1.00 81.56 105 ASP A N 1
ATOM 806 C CA . ASP A 1 105 ? -12.413 -12.280 39.709 1.00 81.56 105 ASP A CA 1
ATOM 807 C C . ASP A 1 105 ? -11.931 -11.149 40.634 1.00 81.56 105 ASP A C 1
ATOM 809 O O . ASP A 1 105 ? -11.104 -11.366 41.525 1.00 81.56 105 ASP A O 1
ATOM 813 N N . ALA A 1 106 ? -12.406 -9.927 40.380 1.00 82.38 106 ALA A N 1
ATOM 814 C CA . ALA A 1 106 ? -11.922 -8.726 41.055 1.00 82.38 106 ALA A CA 1
ATOM 815 C C . ALA A 1 106 ? -12.319 -8.659 42.541 1.00 82.38 106 ALA A C 1
ATOM 817 O O . ALA A 1 106 ? -11.627 -8.004 43.319 1.00 82.38 106 ALA A O 1
ATOM 818 N N . GLU A 1 107 ? -13.396 -9.337 42.946 1.00 83.00 107 GLU A N 1
ATOM 819 C CA . GLU A 1 107 ? -13.894 -9.332 44.326 1.00 83.00 107 GLU A CA 1
ATOM 820 C C . GLU A 1 107 ? -13.275 -10.458 45.161 1.00 83.00 107 GLU A C 1
ATOM 822 O O . GLU A 1 107 ? -12.947 -10.276 46.333 1.00 83.00 107 GLU A O 1
ATOM 827 N N . THR A 1 108 ? -13.086 -11.634 44.562 1.00 84.38 108 THR A N 1
ATOM 828 C CA . THR A 1 108 ? -12.666 -12.854 45.267 1.00 84.38 108 THR A CA 1
ATOM 829 C C . THR A 1 108 ? -11.210 -13.243 45.016 1.00 84.38 108 THR A C 1
ATOM 831 O O . THR A 1 108 ? -10.675 -14.102 45.722 1.00 84.38 108 THR A O 1
ATOM 834 N N . GLY A 1 109 ? -10.555 -12.653 44.009 1.00 85.50 109 GLY A N 1
ATOM 835 C CA . GLY A 1 109 ? -9.169 -12.936 43.622 1.00 85.50 109 GLY A CA 1
ATOM 836 C C . GLY A 1 109 ? -8.938 -14.339 43.045 1.00 85.50 109 GLY A C 1
ATOM 837 O O . GLY A 1 109 ? -7.793 -14.729 42.803 1.00 85.50 109 GLY A O 1
ATOM 838 N N . LYS A 1 110 ? -9.998 -15.128 42.837 1.00 87.25 110 LYS A N 1
ATOM 839 C CA . LYS A 1 110 ? -9.918 -16.491 42.295 1.00 87.25 110 LYS A CA 1
ATOM 840 C C . LYS A 1 110 ? -9.967 -16.469 40.771 1.00 87.25 110 LYS A C 1
ATOM 842 O O . LYS A 1 110 ? -10.580 -15.596 40.168 1.00 87.25 110 LYS A O 1
ATOM 847 N N . LYS A 1 111 ? -9.336 -17.466 40.141 1.00 85.56 111 LYS A N 1
ATOM 848 C CA . LYS A 1 111 ? -9.490 -17.691 38.699 1.00 85.56 111 LYS A CA 1
ATOM 849 C C . LYS A 1 111 ? -10.853 -18.314 38.434 1.00 85.56 111 LYS A C 1
ATOM 851 O O . LYS A 1 111 ? -11.119 -19.413 38.919 1.00 85.56 111 LYS A O 1
ATOM 856 N N . VAL A 1 112 ? -11.671 -17.627 37.655 1.00 89.88 112 VAL A N 1
ATOM 857 C CA . VAL A 1 112 ? -12.984 -18.088 37.210 1.00 89.88 112 VAL A CA 1
ATOM 858 C C . VAL A 1 112 ? -12.933 -18.267 35.696 1.00 89.88 112 VAL A C 1
ATOM 860 O O . VAL A 1 112 ? -12.234 -17.530 34.996 1.00 89.88 112 VAL A O 1
ATOM 863 N N . ARG A 1 113 ? -13.626 -19.291 35.192 1.00 87.44 113 ARG A N 1
ATOM 864 C CA . ARG A 1 113 ? -13.823 -19.470 33.752 1.00 87.44 113 ARG A CA 1
ATOM 865 C C . ARG A 1 113 ? -14.941 -18.551 33.295 1.00 87.44 113 ARG A C 1
ATOM 867 O O . ARG A 1 113 ? -16.042 -18.623 33.830 1.00 87.44 113 ARG A O 1
ATOM 874 N N . VAL A 1 114 ? -14.633 -17.713 32.320 1.00 89.75 114 VAL A N 1
ATOM 875 C CA . VAL A 1 114 ? -15.568 -16.786 31.692 1.00 89.75 114 VAL A CA 1
ATOM 876 C C . VAL A 1 114 ? -15.587 -17.095 30.202 1.00 89.75 114 VAL A C 1
ATOM 878 O O . VAL A 1 114 ? -14.532 -17.307 29.600 1.00 89.75 114 VAL A O 1
ATOM 881 N N . GLU A 1 115 ? -16.776 -17.154 29.614 1.00 90.50 115 GLU A N 1
ATOM 882 C CA . GLU A 1 115 ? -16.921 -17.203 28.161 1.00 90.50 115 GLU A CA 1
ATOM 883 C C . GLU A 1 115 ? -16.737 -15.791 27.605 1.00 90.50 115 GLU A C 1
ATOM 885 O O . GLU A 1 115 ? -17.402 -14.851 28.038 1.00 90.50 115 GLU A O 1
ATOM 890 N N . VAL A 1 116 ? -15.800 -15.639 26.670 1.00 91.25 116 VAL A N 1
ATOM 891 C CA . VAL A 1 116 ? -15.559 -14.384 25.957 1.00 91.25 116 VAL A CA 1
ATOM 892 C C . VAL A 1 116 ? -15.802 -14.582 24.469 1.00 91.25 116 VAL A C 1
ATOM 894 O O . VAL A 1 116 ? -15.420 -15.603 23.897 1.00 91.25 116 VAL A O 1
ATOM 897 N N . GLU A 1 117 ? -16.419 -13.589 23.841 1.00 92.00 117 GLU A N 1
ATOM 898 C CA . GLU A 1 117 ? -16.591 -13.541 22.393 1.00 92.00 117 GLU A CA 1
ATOM 899 C C . GLU A 1 117 ? -15.270 -13.139 21.724 1.00 92.00 117 GLU A C 1
ATOM 901 O O . GLU A 1 117 ? -14.657 -12.122 22.065 1.00 92.00 117 GLU A O 1
ATOM 906 N N . LEU A 1 118 ? -14.818 -13.944 20.765 1.00 91.50 118 LEU A N 1
ATOM 907 C CA . LEU A 1 118 ? -13.689 -13.640 19.893 1.00 91.50 118 LEU A CA 1
ATOM 908 C C . LEU A 1 118 ? -14.167 -13.578 18.450 1.00 91.50 118 LEU A C 1
ATOM 910 O O . LEU A 1 118 ? -14.880 -14.464 18.001 1.00 91.50 118 LEU A O 1
ATOM 914 N N . CYS A 1 119 ? -13.741 -12.565 17.700 1.00 93.38 119 CYS A N 1
ATOM 915 C CA . CYS A 1 119 ? -14.055 -12.483 16.275 1.00 93.38 119 CYS A CA 1
ATOM 916 C C . CYS A 1 119 ? -13.524 -13.730 15.543 1.00 93.38 119 CYS A C 1
ATOM 918 O O . CYS A 1 119 ? -12.351 -14.084 15.695 1.00 93.38 119 CYS A O 1
ATOM 920 N N . ALA A 1 120 ? -14.385 -14.376 14.754 1.00 92.56 120 ALA A N 1
ATOM 921 C CA . ALA A 1 120 ? -14.084 -15.628 14.054 1.00 92.56 120 ALA A CA 1
ATOM 922 C C . ALA A 1 120 ? -13.057 -15.448 12.919 1.00 92.56 120 ALA A C 1
ATOM 924 O O . ALA A 1 120 ? -12.359 -16.385 12.536 1.00 92.56 120 ALA A O 1
ATOM 925 N N . ASP A 1 121 ? -12.949 -14.232 12.383 1.00 92.50 121 ASP A N 1
ATOM 926 C CA . ASP A 1 121 ? -11.938 -13.839 11.403 1.00 92.50 121 ASP A CA 1
ATOM 927 C C . ASP A 1 121 ? -11.391 -12.445 11.751 1.00 92.50 121 ASP A C 1
ATOM 929 O O . ASP A 1 121 ? -11.888 -11.763 12.650 1.00 92.50 121 ASP A O 1
ATOM 933 N N . ALA A 1 122 ? -10.337 -12.016 11.059 1.00 93.25 122 ALA A N 1
ATOM 934 C CA . ALA A 1 122 ? -9.681 -10.742 11.311 1.00 93.25 122 ALA A CA 1
ATOM 935 C C . ALA A 1 122 ? -9.470 -9.929 10.024 1.00 93.25 122 ALA A C 1
ATOM 937 O O . ALA A 1 122 ? -9.114 -10.491 8.982 1.00 93.25 122 ALA A O 1
ATOM 938 N N . PRO A 1 123 ? -9.580 -8.588 10.100 1.00 96.44 123 PRO A N 1
ATOM 939 C CA . PRO A 1 123 ? -9.315 -7.728 8.958 1.00 96.44 123 PRO A CA 1
ATOM 940 C C . PRO A 1 123 ? -7.850 -7.834 8.525 1.00 96.44 123 PRO A C 1
ATOM 942 O O . PRO A 1 123 ? -6.931 -7.840 9.352 1.00 96.44 123 PRO A O 1
ATOM 945 N N . GLN A 1 124 ? -7.619 -7.859 7.213 1.00 97.75 124 GLN A N 1
ATOM 946 C CA . GLN A 1 1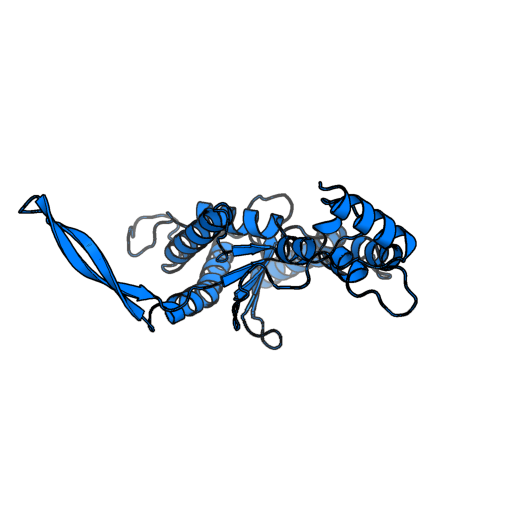24 ? -6.282 -7.899 6.632 1.00 97.75 124 GLN A CA 1
ATOM 947 C C . GLN A 1 124 ? -6.081 -6.735 5.666 1.00 97.75 124 GLN A C 1
ATOM 949 O O . GLN A 1 124 ? -6.751 -6.643 4.643 1.00 97.75 124 GLN A O 1
ATOM 954 N N . LEU A 1 125 ? -5.101 -5.889 5.974 1.00 98.50 125 LEU A N 1
ATOM 955 C CA . LEU A 1 125 ? -4.656 -4.783 5.139 1.00 98.50 125 LEU A CA 1
ATOM 956 C C . LEU A 1 125 ? -3.394 -5.185 4.360 1.00 98.50 125 LEU A C 1
ATOM 958 O O . LEU A 1 125 ? -2.398 -5.620 4.946 1.00 98.50 125 LEU A O 1
ATOM 962 N N . ILE A 1 126 ? -3.412 -5.017 3.042 1.00 98.25 126 ILE A N 1
ATOM 963 C CA . ILE A 1 126 ? -2.256 -5.240 2.169 1.00 98.25 126 ILE A CA 1
ATOM 964 C C . ILE A 1 126 ? -1.815 -3.907 1.577 1.00 98.25 126 ILE A C 1
ATOM 966 O O . ILE A 1 126 ? -2.610 -3.166 1.008 1.00 98.25 126 ILE A O 1
ATOM 970 N N . VAL A 1 127 ? -0.522 -3.624 1.685 1.00 98.50 127 VAL A N 1
ATOM 971 C CA . VAL A 1 127 ? 0.128 -2.474 1.046 1.00 98.50 127 VAL A CA 1
ATOM 972 C C . VAL A 1 127 ? 1.187 -2.962 0.054 1.00 98.50 127 VAL A C 1
ATOM 974 O O . VAL A 1 127 ? 1.704 -4.067 0.223 1.00 98.50 127 VAL A O 1
ATOM 977 N N . PRO A 1 128 ? 1.566 -2.178 -0.968 1.00 97.81 128 PRO A N 1
ATOM 978 C CA . PRO A 1 128 ? 2.495 -2.655 -1.995 1.00 97.81 128 PRO A CA 1
ATOM 979 C C . PRO A 1 128 ? 3.876 -3.036 -1.458 1.00 97.81 128 PRO A C 1
ATOM 981 O O . PRO A 1 128 ? 4.391 -4.105 -1.773 1.00 97.81 128 PRO A O 1
ATOM 984 N N . SER A 1 129 ? 4.458 -2.191 -0.607 1.00 97.12 129 SER A N 1
ATOM 985 C CA . SER A 1 129 ? 5.828 -2.342 -0.109 1.00 97.12 129 SER A CA 1
ATOM 986 C C . SER A 1 129 ? 5.943 -1.984 1.374 1.00 97.12 129 SER A C 1
ATOM 988 O O . SER A 1 129 ? 5.002 -1.468 1.987 1.00 97.12 129 SER A O 1
ATOM 990 N N . ARG A 1 130 ? 7.121 -2.207 1.974 1.00 96.69 130 ARG A N 1
ATOM 991 C CA . ARG A 1 130 ? 7.388 -1.813 3.372 1.00 96.69 130 ARG A CA 1
ATOM 992 C C . ARG A 1 130 ? 7.210 -0.317 3.612 1.00 96.69 130 ARG A C 1
ATOM 994 O O . ARG A 1 130 ? 6.806 0.082 4.701 1.00 96.69 130 ARG A O 1
ATOM 1001 N N . ALA A 1 131 ? 7.462 0.512 2.602 1.00 95.62 131 ALA A N 1
ATOM 1002 C CA . ALA A 1 131 ? 7.226 1.945 2.710 1.00 95.62 131 ALA A CA 1
ATOM 1003 C C . ALA A 1 131 ? 5.731 2.255 2.929 1.00 95.62 131 ALA A C 1
ATOM 1005 O O . ALA A 1 131 ? 5.401 3.149 3.706 1.00 95.62 131 ALA A O 1
ATOM 1006 N N . GLY A 1 132 ? 4.825 1.461 2.346 1.00 96.44 132 GLY A N 1
ATOM 1007 C CA . GLY A 1 132 ? 3.390 1.527 2.634 1.00 96.44 132 GLY A CA 1
ATOM 1008 C C . GLY A 1 132 ? 3.057 1.206 4.095 1.00 96.44 132 GLY A C 1
ATOM 1009 O O . GLY A 1 132 ? 2.233 1.889 4.700 1.00 96.44 132 GLY A O 1
ATOM 1010 N N . VAL A 1 133 ? 3.749 0.236 4.705 1.00 97.56 133 VAL A N 1
ATOM 1011 C CA . VAL A 1 133 ? 3.574 -0.106 6.132 1.00 97.56 133 VAL A CA 1
ATOM 1012 C C . VAL A 1 133 ? 3.974 1.075 7.017 1.00 97.56 133 VAL A C 1
ATOM 1014 O O . VAL A 1 133 ? 3.236 1.450 7.932 1.00 97.56 133 VAL A O 1
ATOM 1017 N N . GLU A 1 134 ? 5.117 1.703 6.733 1.00 96.25 134 GLU A N 1
ATOM 1018 C CA . GLU A 1 134 ? 5.560 2.888 7.475 1.00 96.25 134 GLU A CA 1
ATOM 1019 C C . GLU A 1 134 ? 4.640 4.092 7.265 1.00 96.25 134 GLU A C 1
ATOM 1021 O O . GLU A 1 134 ? 4.395 4.851 8.206 1.00 96.25 134 GLU A O 1
ATOM 1026 N N . TYR A 1 135 ? 4.061 4.236 6.074 1.00 96.00 135 TYR A N 1
ATOM 1027 C CA . TYR A 1 135 ? 3.073 5.273 5.805 1.00 96.00 135 TYR A CA 1
ATOM 1028 C C . TYR A 1 135 ? 1.778 5.066 6.606 1.00 96.00 135 TYR A C 1
ATOM 1030 O O . TYR A 1 135 ? 1.311 5.997 7.262 1.00 96.00 135 TYR A O 1
ATOM 1038 N N . VAL A 1 136 ? 1.248 3.839 6.661 1.00 97.00 136 VAL A N 1
ATOM 1039 C CA . VAL A 1 136 ? 0.093 3.489 7.514 1.00 97.00 136 VAL A CA 1
ATOM 1040 C C . VAL A 1 136 ? 0.373 3.819 8.982 1.00 97.00 136 VAL A C 1
ATOM 1042 O O . VAL A 1 136 ? -0.452 4.437 9.659 1.00 97.00 136 VAL A O 1
ATOM 1045 N N . ARG A 1 137 ? 1.570 3.482 9.475 1.00 96.62 137 ARG A N 1
ATOM 1046 C CA . ARG A 1 137 ? 2.012 3.817 10.840 1.00 96.62 137 ARG A CA 1
ATOM 1047 C C . ARG A 1 137 ? 2.061 5.326 11.068 1.00 96.62 137 ARG A C 1
ATOM 1049 O O . ARG A 1 137 ? 1.665 5.800 12.135 1.00 96.62 137 ARG A O 1
ATOM 1056 N N . LEU A 1 138 ? 2.549 6.083 10.089 1.00 95.75 138 LEU A N 1
ATOM 1057 C CA . LEU A 1 138 ? 2.608 7.539 10.152 1.00 95.75 138 LEU A CA 1
ATOM 1058 C C . LEU A 1 138 ? 1.206 8.159 10.210 1.00 95.75 138 LEU A C 1
ATOM 1060 O O . LEU A 1 138 ? 0.969 8.988 11.091 1.00 95.75 138 LEU A O 1
ATOM 1064 N N . LEU A 1 139 ? 0.277 7.711 9.359 1.00 95.25 139 LEU A N 1
ATOM 1065 C CA . LEU A 1 139 ? -1.124 8.143 9.388 1.00 95.25 139 LEU A CA 1
ATOM 1066 C C . LEU A 1 139 ? -1.794 7.815 10.724 1.00 95.25 139 LEU A C 1
ATOM 1068 O O . LEU A 1 139 ? -2.437 8.679 11.318 1.00 95.25 139 LEU A O 1
ATOM 1072 N N . GLY A 1 140 ? -1.592 6.603 11.248 1.00 96.25 140 GLY A N 1
ATOM 1073 C CA . GLY A 1 140 ? -2.110 6.219 12.561 1.00 96.25 140 GLY A CA 1
ATOM 1074 C C . GLY A 1 140 ? -1.630 7.159 13.671 1.00 96.25 140 GLY A C 1
ATOM 1075 O O . GLY A 1 140 ? -2.429 7.630 14.482 1.00 96.25 140 GLY A O 1
ATOM 1076 N N . ARG A 1 141 ? -0.335 7.512 13.676 1.00 95.25 141 ARG A N 1
ATOM 1077 C CA . ARG A 1 141 ? 0.232 8.477 14.637 1.00 95.25 141 ARG A CA 1
ATOM 1078 C C . ARG A 1 141 ? -0.342 9.883 14.494 1.00 95.25 141 ARG A C 1
ATOM 1080 O O . ARG A 1 141 ? -0.570 10.524 15.517 1.00 95.25 141 ARG A O 1
ATOM 1087 N N . SER A 1 142 ? -0.556 10.368 13.274 1.00 92.50 142 SER A N 1
ATOM 1088 C CA . SER A 1 142 ? -0.977 11.754 13.031 1.00 92.50 142 SER A CA 1
ATOM 1089 C C . SER A 1 142 ? -2.466 12.007 13.298 1.00 92.50 142 SER A C 1
ATOM 1091 O O . SER A 1 142 ? -2.861 13.168 13.468 1.00 92.50 142 SER A O 1
ATOM 1093 N N . THR A 1 143 ? -3.283 10.949 13.371 1.00 94.06 143 THR A N 1
ATOM 1094 C CA . THR A 1 143 ? -4.754 11.045 13.428 1.00 94.06 143 THR A CA 1
ATOM 1095 C C . THR A 1 143 ? -5.387 10.527 14.724 1.00 94.06 143 THR A C 1
ATOM 1097 O O . THR A 1 143 ? -6.376 11.106 15.167 1.00 94.06 143 THR A O 1
ATOM 1100 N N . ARG A 1 144 ? -4.817 9.514 15.399 1.00 94.69 144 ARG A N 1
ATOM 1101 C CA . ARG A 1 144 ? -5.481 8.791 16.516 1.00 94.69 144 ARG A CA 1
ATOM 1102 C C . ARG A 1 144 ? -5.931 9.624 17.726 1.00 94.69 144 ARG A C 1
ATOM 1104 O O . ARG A 1 144 ? -6.797 9.173 18.470 1.00 94.69 144 ARG A O 1
ATOM 1111 N N . PHE A 1 145 ? -5.321 10.790 17.949 1.00 92.56 145 PHE A N 1
ATOM 1112 C CA . PHE A 1 145 ? -5.579 11.667 19.103 1.00 92.56 145 PHE A CA 1
ATOM 1113 C C . PHE A 1 145 ? -6.101 13.050 18.698 1.00 92.56 145 PHE A C 1
ATOM 1115 O O . PHE A 1 145 ? -6.002 14.006 19.466 1.00 92.56 145 PHE A O 1
ATOM 1122 N N . ARG A 1 146 ? -6.613 13.194 17.471 1.00 91.06 146 ARG A N 1
ATOM 1123 C CA . ARG A 1 146 ? -7.247 14.446 17.054 1.00 91.06 146 ARG A CA 1
ATOM 1124 C C . ARG A 1 146 ? -8.572 14.628 17.798 1.00 91.06 146 ARG A C 1
ATOM 1126 O O . ARG A 1 146 ? -9.307 13.662 17.974 1.00 91.06 146 ARG A O 1
ATOM 1133 N N . ARG A 1 147 ? -8.847 15.861 18.230 1.00 90.12 147 ARG A N 1
ATOM 1134 C CA . ARG A 1 147 ? -10.123 16.235 18.852 1.00 90.12 147 ARG A CA 1
ATOM 1135 C C . ARG A 1 147 ? -11.167 16.489 17.777 1.00 90.12 147 ARG A C 1
ATOM 1137 O O . ARG A 1 147 ? -10.841 17.058 16.734 1.00 90.12 147 ARG A O 1
ATOM 1144 N N . THR A 1 148 ? -12.392 16.066 18.040 1.00 90.75 148 THR A N 1
ATOM 1145 C CA . THR A 1 148 ? -13.561 16.336 17.197 1.00 90.75 148 THR A CA 1
ATOM 1146 C C . THR A 1 148 ? -14.349 17.510 17.775 1.00 90.75 148 THR A C 1
ATOM 1148 O O . THR A 1 148 ? -14.191 17.842 18.950 1.00 90.75 148 THR A O 1
ATOM 1151 N N . ALA A 1 149 ? -15.223 18.117 16.970 1.00 87.75 149 ALA A N 1
ATOM 1152 C CA . ALA A 1 149 ? -16.091 19.201 17.439 1.00 87.75 149 ALA A CA 1
ATOM 1153 C C . ALA A 1 149 ? -17.038 18.741 18.565 1.00 87.75 149 ALA A C 1
ATOM 1155 O O . ALA A 1 149 ? -17.356 19.511 19.460 1.00 87.75 149 ALA A O 1
ATOM 1156 N N . GLU A 1 150 ? -17.445 17.468 18.552 1.00 87.50 150 GLU A N 1
ATOM 1157 C CA . GLU A 1 150 ? -18.290 16.864 19.593 1.00 87.50 150 GLU A CA 1
ATOM 1158 C C . GLU A 1 150 ? -17.573 16.752 20.946 1.00 87.50 150 GLU A C 1
ATOM 1160 O O . GLU A 1 150 ? -18.202 16.837 21.996 1.00 87.50 150 GLU A O 1
ATOM 1165 N N . GLN A 1 151 ? -16.254 16.539 20.927 1.00 88.06 151 GLN A N 1
ATOM 1166 C CA . GLN A 1 151 ? -15.443 16.385 22.137 1.00 88.06 151 GLN A CA 1
ATOM 1167 C C . GLN A 1 151 ? -15.001 17.725 22.723 1.00 88.06 151 GLN A C 1
ATOM 1169 O O . GLN A 1 151 ? -14.837 17.842 23.935 1.00 88.06 151 GLN A O 1
ATOM 1174 N N . ASP A 1 152 ? -14.735 18.701 21.859 1.00 88.00 152 ASP A N 1
ATOM 1175 C CA . ASP A 1 152 ? -14.207 20.010 22.225 1.00 88.00 152 ASP A CA 1
ATOM 1176 C C . ASP A 1 152 ? -14.692 21.053 21.204 1.00 88.00 152 ASP A C 1
ATOM 1178 O O . ASP A 1 152 ? -14.003 21.293 20.206 1.00 88.00 152 ASP A O 1
ATOM 1182 N N . PRO A 1 153 ? -15.883 21.649 21.414 1.00 86.38 153 PRO A N 1
ATOM 1183 C CA . PRO A 1 153 ? -16.469 22.615 20.481 1.00 86.38 153 PRO A CA 1
ATOM 1184 C C . PRO A 1 153 ? -15.604 23.858 20.243 1.00 86.38 153 PRO A C 1
ATOM 1186 O O . PRO A 1 153 ? -15.669 24.451 19.171 1.00 86.38 153 PRO A O 1
ATOM 1189 N N . GLU A 1 154 ? -14.761 24.221 21.214 1.00 87.69 154 GLU A N 1
ATOM 1190 C CA . GLU A 1 154 ? -13.876 25.390 21.155 1.00 87.69 154 GLU A CA 1
ATOM 1191 C C . GLU A 1 154 ? -12.549 25.095 20.437 1.00 87.69 154 GLU A C 1
ATOM 1193 O O . GLU A 1 154 ? -11.690 25.972 20.299 1.00 87.69 154 GLU A O 1
ATOM 1198 N N . THR A 1 155 ? -12.329 23.856 19.981 1.00 86.25 155 THR A N 1
ATOM 1199 C CA . THR A 1 155 ? -11.090 23.508 19.290 1.00 86.25 155 THR A CA 1
ATOM 1200 C C . THR A 1 155 ? -11.011 24.246 17.942 1.00 86.25 155 THR A C 1
ATOM 1202 O O . THR A 1 155 ? -11.922 24.123 17.126 1.00 86.25 155 THR A O 1
ATOM 1205 N N . PRO A 1 156 ? -9.924 24.983 17.632 1.00 80.62 156 PRO A N 1
ATOM 1206 C CA . PRO A 1 156 ? -9.890 25.835 16.436 1.00 80.62 156 PRO A CA 1
ATOM 1207 C C . PRO A 1 156 ? -9.979 25.086 15.098 1.00 80.62 156 PRO A C 1
ATOM 1209 O O . PRO A 1 156 ? -10.274 25.688 14.073 1.00 80.62 156 PRO A O 1
ATOM 1212 N N . PHE A 1 157 ? -9.670 23.785 15.087 1.00 80.44 157 PHE A N 1
ATOM 1213 C CA . PHE A 1 157 ? -9.632 22.959 13.878 1.00 80.44 157 PHE A CA 1
ATOM 1214 C C . PHE A 1 157 ? -10.018 21.507 14.206 1.00 80.44 157 PHE A C 1
ATOM 1216 O O . PHE A 1 157 ? -9.124 20.645 14.293 1.00 80.44 157 PHE A O 1
ATOM 1223 N N . PRO A 1 158 ? -11.311 21.232 14.450 1.00 87.81 158 PRO A N 1
ATOM 1224 C CA . PRO A 1 158 ? -11.772 19.901 14.817 1.00 87.81 158 PRO A CA 1
ATOM 1225 C C . PRO A 1 158 ? -11.562 18.928 13.659 1.00 87.81 158 PRO A C 1
ATOM 1227 O O . PRO A 1 158 ? -11.819 19.246 12.501 1.00 87.81 158 PRO A O 1
ATOM 1230 N N . ALA A 1 159 ? -11.104 17.719 13.969 1.00 88.06 159 ALA A N 1
ATOM 1231 C CA . ALA A 1 159 ? -11.081 16.647 12.985 1.00 88.06 159 ALA A CA 1
ATOM 1232 C C . ALA A 1 159 ? -12.495 16.070 12.788 1.00 88.06 159 ALA A C 1
ATOM 1234 O O . ALA A 1 159 ? -13.268 16.009 13.752 1.00 88.06 159 ALA A O 1
ATOM 1235 N N . PRO A 1 160 ? -12.819 15.571 11.581 1.00 89.62 160 PRO A N 1
ATOM 1236 C CA . PRO A 1 160 ? -14.053 14.826 11.356 1.00 89.62 160 PRO A CA 1
ATOM 1237 C C . PRO A 1 160 ? -14.176 13.622 12.317 1.00 89.62 160 PRO A C 1
ATOM 1239 O O . PRO A 1 160 ? -13.161 12.966 12.583 1.00 89.62 160 PRO A O 1
ATOM 1242 N N . PRO A 1 161 ? -15.384 13.272 12.813 1.00 88.56 161 PRO A N 1
ATOM 1243 C CA . PRO A 1 161 ? -15.561 12.290 13.895 1.00 88.56 161 PRO A CA 1
ATOM 1244 C C . PRO A 1 161 ? -14.930 10.910 13.664 1.00 88.56 161 PRO A C 1
ATOM 1246 O O . PRO A 1 161 ? -14.435 10.276 14.597 1.00 88.56 161 PRO A O 1
ATOM 1249 N N . ARG A 1 162 ? -14.892 10.448 12.408 1.00 92.50 162 ARG A N 1
ATOM 1250 C CA . ARG A 1 162 ? -14.353 9.129 12.028 1.00 92.50 162 ARG A CA 1
ATOM 1251 C C . ARG A 1 162 ? -12.821 9.088 11.966 1.00 92.50 162 ARG A C 1
ATOM 1253 O O . ARG A 1 162 ? -12.232 8.018 12.113 1.00 92.50 162 ARG A O 1
ATOM 1260 N N . VAL A 1 163 ? -12.155 10.235 11.809 1.00 95.50 163 VAL A N 1
ATOM 1261 C CA . VAL A 1 163 ? -10.696 10.312 11.600 1.00 95.50 163 VAL A CA 1
ATOM 1262 C C . VAL A 1 163 ? -9.894 9.813 12.812 1.00 95.50 163 VAL A C 1
ATOM 1264 O O . VAL A 1 163 ? -8.966 9.023 12.618 1.00 95.50 163 VAL A O 1
ATOM 1267 N N . PRO A 1 164 ? -10.221 10.176 14.070 1.00 96.31 164 PRO A N 1
ATOM 1268 C CA . PRO A 1 164 ? -9.526 9.612 15.226 1.00 96.31 164 PRO A CA 1
ATOM 1269 C C . PRO A 1 164 ? -9.690 8.095 15.355 1.00 96.31 164 PRO A C 1
ATOM 1271 O O . PRO A 1 164 ? -8.739 7.411 15.741 1.00 96.31 164 PRO A O 1
ATOM 1274 N N . LEU A 1 165 ? -10.871 7.554 15.028 1.00 96.69 165 LEU A N 1
ATOM 1275 C CA . LEU A 1 165 ? -11.119 6.110 15.066 1.00 96.69 165 LEU A CA 1
ATOM 1276 C C . LEU A 1 165 ? -10.304 5.377 13.995 1.00 96.69 165 LEU A C 1
ATOM 1278 O O . LEU A 1 165 ? -9.624 4.405 14.328 1.00 96.69 165 LEU A O 1
ATOM 1282 N N . LEU A 1 166 ? -10.276 5.893 12.761 1.00 97.94 166 LEU A N 1
ATOM 1283 C CA . LEU A 1 166 ? -9.368 5.414 11.714 1.00 97.94 166 LEU A CA 1
ATOM 1284 C C . LEU A 1 166 ? -7.921 5.403 12.221 1.00 97.94 166 LEU A C 1
ATOM 1286 O O . LEU A 1 166 ? -7.233 4.390 12.126 1.00 97.94 166 LEU A O 1
ATOM 1290 N N . GLY A 1 167 ? -7.468 6.496 12.837 1.00 97.69 167 GLY A N 1
ATOM 1291 C CA . GLY A 1 167 ? -6.113 6.599 13.371 1.00 97.69 167 GLY A CA 1
ATOM 1292 C C . GLY A 1 167 ? -5.759 5.539 14.410 1.00 97.69 167 GLY A C 1
ATOM 1293 O O . GLY A 1 167 ? -4.631 5.031 14.424 1.00 97.69 167 GLY A O 1
ATOM 1294 N N . ARG A 1 168 ? -6.709 5.168 15.276 1.00 98.12 168 ARG A N 1
ATOM 1295 C CA . ARG A 1 168 ? -6.526 4.076 16.246 1.00 98.12 168 ARG A CA 1
ATOM 1296 C C . ARG A 1 168 ? -6.380 2.725 15.548 1.00 98.12 168 ARG A C 1
ATOM 1298 O O . ARG A 1 168 ? -5.457 1.987 15.889 1.00 98.12 168 ARG A O 1
ATOM 1305 N N . TRP A 1 169 ? -7.200 2.441 14.538 1.00 98.19 169 TRP A N 1
ATOM 1306 C CA . TRP A 1 169 ? -7.093 1.213 13.745 1.00 98.19 169 TRP A CA 1
ATOM 1307 C C . TRP A 1 169 ? -5.795 1.138 12.941 1.00 98.19 169 TRP A C 1
ATOM 1309 O O . TRP A 1 169 ? -5.076 0.147 13.038 1.00 98.19 169 TRP A O 1
ATOM 1319 N N . LEU A 1 170 ? -5.414 2.203 12.231 1.00 98.25 170 LEU A N 1
ATOM 1320 C CA . LEU A 1 170 ? -4.135 2.258 11.509 1.00 98.25 170 LEU A CA 1
ATOM 1321 C C . LEU A 1 170 ? -2.937 2.125 12.461 1.00 98.25 170 LEU A C 1
ATOM 1323 O O . LEU A 1 170 ? -1.944 1.478 12.126 1.00 98.25 170 LEU A O 1
ATOM 1327 N N . THR A 1 171 ? -3.040 2.677 13.677 1.00 98.38 171 THR A N 1
ATOM 1328 C CA . THR A 1 171 ? -2.047 2.435 14.733 1.00 98.38 171 THR A CA 1
ATOM 1329 C C . THR A 1 171 ? -2.009 0.952 15.105 1.00 98.38 171 THR A C 1
ATOM 1331 O O . THR A 1 171 ? -0.927 0.376 15.117 1.00 98.38 171 THR A O 1
ATOM 1334 N N . HIS A 1 172 ? -3.156 0.311 15.349 1.00 97.94 172 HIS A N 1
ATOM 1335 C CA . HIS A 1 172 ? -3.223 -1.119 15.657 1.00 97.94 172 HIS A CA 1
ATOM 1336 C C . HIS A 1 172 ? -2.581 -1.976 14.556 1.00 97.94 172 HIS A C 1
ATOM 1338 O O . HIS A 1 172 ? -1.679 -2.760 14.847 1.00 97.94 172 HIS A O 1
ATOM 1344 N N . PHE A 1 173 ? -2.969 -1.785 13.292 1.00 98.31 173 PHE A N 1
ATOM 1345 C CA . PHE A 1 173 ? -2.363 -2.467 12.143 1.00 98.31 173 PHE A CA 1
ATOM 1346 C C . PHE A 1 173 ? -0.846 -2.256 12.091 1.00 98.31 173 PHE A C 1
ATOM 1348 O O . PHE A 1 173 ? -0.078 -3.214 11.979 1.00 98.31 173 PHE A O 1
ATOM 1355 N N . GLY A 1 174 ? -0.404 -1.007 12.244 1.00 97.75 174 GLY A N 1
ATOM 1356 C CA . GLY A 1 174 ? 1.006 -0.635 12.236 1.00 97.75 174 GLY A CA 1
ATOM 1357 C C . GLY A 1 174 ? 1.831 -1.243 13.374 1.00 97.75 174 GLY A C 1
ATOM 1358 O O . GLY A 1 174 ? 3.006 -1.557 13.177 1.00 97.75 174 GLY A O 1
ATOM 1359 N N . GLU A 1 175 ? 1.244 -1.420 14.558 1.00 97.31 175 GLU A N 1
ATOM 1360 C CA . GLU A 1 175 ? 1.863 -2.127 15.684 1.00 97.31 175 GLU A CA 1
ATOM 1361 C C . GLU A 1 175 ? 1.945 -3.630 15.413 1.00 97.31 175 GLU A C 1
ATOM 1363 O O . GLU A 1 175 ? 2.990 -4.252 15.614 1.00 97.31 175 GLU A O 1
ATOM 1368 N N . ARG A 1 176 ? 0.863 -4.207 14.885 1.00 96.44 176 ARG A N 1
ATOM 1369 C CA . ARG A 1 176 ? 0.750 -5.639 14.599 1.00 96.44 176 ARG A CA 1
ATOM 1370 C C . ARG A 1 176 ? 1.672 -6.091 13.476 1.00 96.44 176 ARG A C 1
ATOM 1372 O O . ARG A 1 176 ? 2.235 -7.172 13.592 1.00 96.44 176 ARG A O 1
ATOM 1379 N N . ALA A 1 177 ? 1.951 -5.240 12.490 1.00 96.19 177 ALA A N 1
ATOM 1380 C CA . ALA A 1 177 ? 2.951 -5.504 11.450 1.00 96.19 177 ALA A CA 1
ATOM 1381 C C . ALA A 1 177 ? 4.354 -5.835 12.005 1.00 96.19 177 ALA A C 1
ATOM 1383 O O . ALA A 1 177 ? 5.138 -6.511 11.342 1.00 96.19 177 ALA A O 1
ATOM 1384 N N . ARG A 1 178 ? 4.681 -5.385 13.227 1.00 93.75 178 ARG A N 1
ATOM 1385 C CA . ARG A 1 178 ? 5.969 -5.671 13.887 1.00 93.75 178 ARG A CA 1
ATOM 1386 C C . ARG A 1 178 ? 5.981 -6.977 14.673 1.00 93.75 178 ARG A C 1
ATOM 1388 O O . ARG A 1 178 ? 7.048 -7.420 15.089 1.00 93.75 178 ARG A O 1
ATOM 1395 N N . VAL A 1 179 ? 4.819 -7.584 14.896 1.00 95.69 179 VAL A N 1
ATOM 1396 C CA . VAL A 1 179 ? 4.696 -8.830 15.650 1.00 95.69 179 VAL A CA 1
ATOM 1397 C C . VAL A 1 179 ? 4.966 -10.009 14.707 1.00 95.69 179 VAL A C 1
ATOM 1399 O O . VAL A 1 179 ? 4.237 -10.181 13.722 1.00 95.69 179 VAL A O 1
ATOM 1402 N N . PRO A 1 180 ? 5.981 -10.852 14.978 1.00 91.56 180 PRO A N 1
ATOM 1403 C CA . PRO A 1 180 ? 6.230 -12.050 14.183 1.00 91.56 180 PRO A CA 1
ATOM 1404 C C . PRO A 1 180 ? 4.975 -12.924 14.084 1.00 91.56 180 PRO A C 1
ATOM 1406 O O . PRO A 1 180 ? 4.273 -13.131 15.066 1.00 91.56 180 PRO A O 1
ATOM 1409 N N . GLY A 1 181 ? 4.674 -13.421 12.885 1.00 89.75 181 GLY A N 1
ATOM 1410 C CA . GLY A 1 181 ? 3.481 -14.240 12.645 1.00 89.75 181 GLY A CA 1
ATOM 1411 C C . GLY A 1 181 ? 2.170 -13.462 12.472 1.00 89.75 181 GLY A C 1
ATOM 1412 O O . GLY A 1 181 ? 1.220 -14.031 11.943 1.00 89.75 181 GLY A O 1
ATOM 1413 N N . SER A 1 182 ? 2.110 -12.159 12.780 1.00 94.12 182 SER A N 1
ATOM 1414 C CA . SER A 1 182 ? 0.900 -11.362 12.525 1.00 94.12 182 SER A CA 1
ATOM 1415 C C . SER A 1 182 ? 0.654 -11.151 11.033 1.00 94.12 182 SER A C 1
ATOM 1417 O O . SER A 1 182 ? 1.579 -10.807 10.296 1.00 94.12 182 SER A O 1
ATOM 1419 N N . SER A 1 183 ? -0.591 -11.341 10.604 1.00 95.44 183 SER A N 1
ATOM 1420 C CA . SER A 1 183 ? -1.036 -11.192 9.215 1.00 95.44 183 SER A CA 1
ATOM 1421 C C . SER A 1 183 ? -2.050 -10.054 9.022 1.00 95.44 183 SER A C 1
ATOM 1423 O O . SER A 1 183 ? -2.751 -10.046 8.017 1.00 95.44 183 SER A O 1
ATOM 1425 N N . LEU A 1 184 ? -2.138 -9.103 9.962 1.00 96.69 184 LEU A N 1
ATOM 1426 C CA . LEU A 1 184 ? -3.123 -8.010 9.896 1.00 96.69 184 LEU A CA 1
ATOM 1427 C C . LEU A 1 184 ? -2.714 -6.879 8.944 1.00 96.69 184 LEU A C 1
ATOM 1429 O O . LEU A 1 184 ? -3.572 -6.274 8.317 1.00 96.69 184 LEU A O 1
ATOM 1433 N N . LEU A 1 185 ? -1.416 -6.589 8.831 1.00 98.12 185 LEU A N 1
ATOM 1434 C CA . LEU A 1 185 ? -0.872 -5.630 7.869 1.00 98.12 185 LEU A CA 1
ATOM 1435 C C . LEU A 1 185 ? 0.366 -6.234 7.212 1.00 98.12 185 LEU A C 1
ATOM 1437 O O . LEU A 1 185 ? 1.338 -6.560 7.896 1.00 98.12 185 LEU A O 1
ATOM 1441 N N . LEU A 1 186 ? 0.315 -6.405 5.893 1.00 97.31 186 LEU A N 1
ATOM 1442 C CA . LEU A 1 186 ? 1.333 -7.107 5.116 1.00 97.31 186 LEU A CA 1
ATOM 1443 C C . LEU A 1 186 ? 1.768 -6.267 3.912 1.00 97.31 186 LEU A C 1
ATOM 1445 O O . LEU A 1 186 ? 0.937 -5.691 3.215 1.00 97.31 186 LEU A O 1
ATOM 1449 N N . ALA A 1 187 ? 3.073 -6.236 3.643 1.00 97.69 187 ALA A N 1
ATOM 1450 C CA . ALA A 1 187 ? 3.598 -5.716 2.386 1.00 97.69 187 ALA A CA 1
ATOM 1451 C C . ALA A 1 187 ? 3.574 -6.819 1.316 1.00 97.69 187 ALA A C 1
ATOM 1453 O O . ALA A 1 187 ? 4.061 -7.926 1.565 1.00 97.69 187 ALA A O 1
ATOM 1454 N N . ALA A 1 188 ? 3.057 -6.523 0.123 1.00 97.56 188 ALA A N 1
ATOM 1455 C CA . ALA A 1 188 ? 3.022 -7.466 -0.992 1.00 97.56 188 ALA A CA 1
ATOM 1456 C C . ALA A 1 188 ? 4.437 -7.916 -1.382 1.00 97.56 188 ALA A C 1
ATOM 1458 O O . ALA A 1 188 ? 4.671 -9.115 -1.537 1.00 97.56 188 ALA A O 1
ATOM 1459 N N . THR A 1 189 ? 5.408 -6.995 -1.421 1.00 97.62 189 THR A N 1
ATOM 1460 C CA . THR A 1 189 ? 6.819 -7.344 -1.662 1.00 97.62 189 THR A CA 1
ATOM 1461 C C . THR A 1 189 ? 7.361 -8.335 -0.631 1.00 97.62 189 THR A C 1
ATOM 1463 O O . THR A 1 189 ? 8.052 -9.281 -0.994 1.00 97.62 189 THR A O 1
ATOM 1466 N N . ASP A 1 190 ? 7.011 -8.203 0.650 1.00 95.56 190 ASP A N 1
ATOM 1467 C CA . ASP A 1 190 ? 7.449 -9.151 1.684 1.00 95.56 190 ASP A CA 1
ATOM 1468 C C . ASP A 1 190 ? 6.769 -10.518 1.569 1.00 95.56 190 ASP A C 1
ATOM 1470 O O . ASP A 1 190 ? 7.381 -11.539 1.893 1.00 95.56 190 ASP A O 1
ATOM 1474 N N . LEU A 1 191 ? 5.511 -10.564 1.126 1.00 95.31 191 LEU A N 1
ATOM 1475 C CA . LEU A 1 191 ? 4.814 -11.822 0.860 1.00 95.31 191 LEU A CA 1
ATOM 1476 C C . LEU A 1 191 ? 5.428 -12.553 -0.334 1.00 95.31 191 LEU A C 1
ATOM 1478 O O . LEU A 1 191 ? 5.679 -13.756 -0.243 1.00 95.31 191 LEU A O 1
ATOM 1482 N N . LEU A 1 192 ? 5.711 -11.835 -1.419 1.00 96.25 192 LEU A N 1
ATOM 1483 C CA . LEU A 1 192 ? 6.293 -12.391 -2.639 1.00 96.25 192 LEU A CA 1
ATOM 1484 C C . LEU A 1 192 ? 7.733 -12.868 -2.413 1.00 96.25 192 LEU A C 1
ATOM 1486 O O . LEU A 1 192 ? 8.039 -14.013 -2.730 1.00 96.25 192 LEU A O 1
ATOM 1490 N N . ASN A 1 193 ? 8.576 -12.077 -1.744 1.00 95.56 193 ASN A N 1
ATOM 1491 C CA . ASN A 1 193 ? 9.970 -12.448 -1.448 1.00 95.56 193 ASN A CA 1
ATOM 1492 C C . ASN A 1 193 ? 10.119 -13.614 -0.454 1.00 95.56 193 ASN A C 1
ATOM 1494 O O . ASN A 1 193 ? 11.208 -14.153 -0.278 1.00 95.56 193 ASN A O 1
ATOM 1498 N N . ARG A 1 194 ? 9.038 -14.028 0.221 1.00 93.12 194 ARG A N 1
ATOM 1499 C CA . ARG A 1 194 ? 9.025 -15.292 0.981 1.00 93.12 194 ARG A CA 1
ATOM 1500 C C . ARG A 1 194 ? 8.872 -16.521 0.089 1.00 93.12 194 ARG A C 1
ATOM 1502 O O . ARG A 1 194 ? 9.217 -17.610 0.531 1.00 93.12 194 ARG A O 1
ATOM 1509 N N . HIS A 1 195 ? 8.324 -16.354 -1.111 1.00 95.12 195 HIS A N 1
ATOM 1510 C CA . HIS A 1 195 ? 8.018 -17.443 -2.037 1.00 95.12 195 HIS A CA 1
ATOM 1511 C C . HIS A 1 195 ? 8.935 -17.450 -3.255 1.00 95.12 195 HIS A C 1
ATOM 1513 O O . HIS A 1 195 ? 9.046 -18.489 -3.893 1.00 95.12 195 HIS A O 1
ATOM 1519 N N . TRP A 1 196 ? 9.603 -16.338 -3.553 1.00 96.94 196 TRP A N 1
ATOM 1520 C CA . TRP A 1 196 ? 10.409 -16.175 -4.753 1.00 96.94 196 TRP A CA 1
ATOM 1521 C C . TRP A 1 196 ? 11.767 -15.561 -4.424 1.00 96.94 196 TRP A C 1
ATOM 1523 O O . TRP A 1 196 ? 11.852 -14.592 -3.672 1.00 96.94 196 TRP A O 1
ATOM 1533 N N . ALA A 1 197 ? 12.823 -16.127 -5.002 1.00 97.38 197 ALA A N 1
ATOM 1534 C CA . ALA A 1 197 ? 14.152 -15.537 -5.062 1.00 97.38 197 ALA A CA 1
ATOM 1535 C C . ALA A 1 197 ? 14.341 -14.863 -6.421 1.00 97.38 197 ALA A C 1
ATOM 1537 O O . ALA A 1 197 ? 14.194 -15.514 -7.454 1.00 97.38 197 ALA A O 1
ATOM 1538 N N . THR A 1 198 ? 14.699 -13.582 -6.427 1.00 97.62 198 THR A N 1
ATOM 1539 C CA . THR A 1 198 ? 15.056 -12.842 -7.644 1.00 97.62 198 THR A CA 1
ATOM 1540 C C . THR A 1 198 ? 16.573 -12.691 -7.764 1.00 97.62 198 THR A C 1
ATOM 1542 O O . THR A 1 198 ? 17.322 -12.888 -6.801 1.00 97.62 198 THR A O 1
ATOM 1545 N N . GLY A 1 199 ? 17.044 -12.277 -8.943 1.00 95.69 199 GLY A N 1
ATOM 1546 C CA . GLY A 1 199 ? 18.428 -11.833 -9.115 1.00 95.69 199 GLY A CA 1
ATOM 1547 C C . GLY A 1 199 ? 18.729 -10.456 -8.506 1.00 95.69 199 GLY A C 1
ATOM 1548 O O . GLY A 1 199 ? 19.873 -10.008 -8.561 1.00 95.69 199 GLY A O 1
ATOM 1549 N N . GLN A 1 200 ? 17.729 -9.776 -7.938 1.00 95.00 200 GLN A N 1
ATOM 1550 C CA . GLN A 1 200 ? 17.848 -8.411 -7.432 1.00 95.00 200 GLN A CA 1
ATOM 1551 C C . GLN A 1 200 ? 18.356 -8.383 -5.992 1.00 95.00 200 GLN A C 1
ATOM 1553 O O . GLN A 1 200 ? 18.371 -9.391 -5.278 1.00 95.00 200 GLN A O 1
ATOM 1558 N N . SER A 1 201 ? 18.795 -7.213 -5.544 1.00 94.50 201 SER A N 1
ATOM 1559 C CA . SER A 1 201 ? 18.974 -6.917 -4.128 1.00 94.50 201 SER A CA 1
ATOM 1560 C C . SER A 1 201 ? 17.626 -6.786 -3.412 1.00 94.50 201 SER A C 1
ATOM 1562 O O . SER A 1 201 ? 16.600 -6.461 -4.003 1.00 94.50 201 SER A O 1
ATOM 1564 N N . SER A 1 202 ? 17.643 -6.938 -2.086 1.00 91.75 202 SER A N 1
ATOM 1565 C CA . SER A 1 202 ? 16.444 -6.757 -1.259 1.00 91.75 202 SER A CA 1
ATOM 1566 C C . SER A 1 202 ? 15.869 -5.335 -1.293 1.00 91.75 202 SER A C 1
ATOM 1568 O O . SER A 1 202 ? 14.722 -5.138 -0.886 1.00 91.75 202 SER A O 1
ATOM 1570 N N . LEU A 1 203 ? 16.670 -4.347 -1.713 1.00 93.50 203 LEU A N 1
ATOM 1571 C CA . LEU A 1 203 ? 16.234 -2.967 -1.903 1.00 93.50 203 LEU A CA 1
ATOM 1572 C C . LEU A 1 203 ? 15.460 -2.818 -3.216 1.00 93.50 203 LEU A C 1
ATOM 1574 O O . LEU A 1 203 ? 14.364 -2.269 -3.201 1.00 93.50 203 LEU A O 1
ATOM 1578 N N . GLU A 1 204 ? 16.002 -3.342 -4.315 1.00 94.69 204 GLU A N 1
ATOM 1579 C CA . GLU A 1 204 ? 15.344 -3.365 -5.631 1.00 94.69 204 GLU A CA 1
ATOM 1580 C C . GLU A 1 204 ? 14.031 -4.162 -5.576 1.00 94.69 204 GLU A C 1
ATOM 1582 O O . GLU A 1 204 ? 13.010 -3.717 -6.091 1.00 94.69 204 GLU A O 1
ATOM 1587 N N . ASP A 1 205 ? 13.983 -5.260 -4.812 1.00 95.75 205 ASP A N 1
ATOM 1588 C CA . ASP A 1 205 ? 12.746 -6.022 -4.592 1.00 95.75 205 ASP A CA 1
ATOM 1589 C C . ASP A 1 205 ? 11.633 -5.231 -3.864 1.00 95.75 205 ASP A C 1
ATOM 1591 O O . ASP A 1 205 ? 10.502 -5.713 -3.758 1.00 95.75 205 ASP A O 1
ATOM 1595 N N . GLN A 1 206 ? 11.903 -4.030 -3.331 1.00 95.75 206 GLN A N 1
ATOM 1596 C CA . GLN A 1 206 ? 10.841 -3.148 -2.824 1.00 95.75 206 GLN A CA 1
ATOM 1597 C C . GLN A 1 206 ? 10.076 -2.428 -3.942 1.00 95.75 206 GLN A C 1
ATOM 1599 O O . GLN A 1 206 ? 8.974 -1.933 -3.687 1.00 95.75 206 GLN A O 1
ATOM 1604 N N . HIS A 1 207 ? 10.605 -2.395 -5.166 1.00 95.44 207 HIS A N 1
ATOM 1605 C CA . HIS A 1 207 ? 9.874 -1.927 -6.334 1.00 95.44 207 HIS A CA 1
ATOM 1606 C C . HIS A 1 207 ? 8.948 -3.043 -6.838 1.00 95.44 207 HIS A C 1
ATOM 1608 O O . HIS A 1 207 ? 9.370 -3.964 -7.537 1.00 95.44 207 HIS A O 1
ATOM 1614 N N . LEU A 1 208 ? 7.659 -2.976 -6.477 1.00 96.81 208 LEU A N 1
ATOM 1615 C CA . LEU A 1 208 ? 6.705 -4.063 -6.737 1.00 96.81 208 LEU A CA 1
ATOM 1616 C C . LEU A 1 208 ? 6.628 -4.453 -8.223 1.00 96.81 208 LEU A C 1
ATOM 1618 O O . LEU A 1 208 ? 6.615 -5.640 -8.530 1.00 96.81 208 LEU A O 1
ATOM 1622 N N . GLY A 1 209 ? 6.638 -3.484 -9.144 1.00 96.19 209 GLY A N 1
ATOM 1623 C CA . GLY A 1 209 ? 6.630 -3.773 -10.583 1.00 96.19 209 GLY A CA 1
ATOM 1624 C C . GLY A 1 209 ? 7.889 -4.503 -11.065 1.00 96.19 209 GLY A C 1
ATOM 1625 O O . GLY A 1 209 ? 7.801 -5.372 -11.927 1.00 96.19 209 GLY A O 1
ATOM 1626 N N . ALA A 1 210 ? 9.046 -4.216 -10.461 1.00 96.56 210 ALA A N 1
ATOM 1627 C CA . ALA A 1 210 ? 10.302 -4.882 -10.802 1.00 96.56 210 ALA A CA 1
ATOM 1628 C C . ALA A 1 210 ? 10.323 -6.317 -10.269 1.00 96.56 210 ALA A C 1
ATOM 1630 O O . ALA A 1 210 ? 10.661 -7.253 -10.989 1.00 96.56 210 ALA A O 1
ATOM 1631 N N . LEU A 1 211 ? 9.872 -6.501 -9.024 1.00 97.69 211 LEU A N 1
ATOM 1632 C CA . LEU A 1 211 ? 9.699 -7.819 -8.420 1.00 97.69 211 LEU A CA 1
ATOM 1633 C C . LEU A 1 211 ? 8.739 -8.697 -9.239 1.00 97.69 211 LEU A C 1
ATOM 1635 O O . LEU A 1 211 ? 9.044 -9.857 -9.511 1.00 97.69 211 LEU A O 1
ATOM 1639 N N . LEU A 1 212 ? 7.603 -8.148 -9.675 1.00 97.38 212 LEU A N 1
ATOM 1640 C CA . LEU A 1 212 ? 6.654 -8.872 -10.523 1.00 97.38 212 LEU A CA 1
ATOM 1641 C C . LEU A 1 212 ? 7.258 -9.237 -11.881 1.00 97.38 212 LEU A C 1
ATOM 1643 O O . LEU A 1 212 ? 7.041 -10.353 -12.335 1.00 97.38 212 LEU A O 1
ATOM 1647 N N . ALA A 1 213 ? 8.077 -8.370 -12.482 1.00 97.25 213 ALA A N 1
ATOM 1648 C CA . ALA A 1 213 ? 8.764 -8.676 -13.736 1.00 97.25 213 ALA A CA 1
ATOM 1649 C C . ALA A 1 213 ? 9.774 -9.833 -13.617 1.00 97.25 213 ALA A C 1
ATOM 1651 O O . ALA A 1 213 ? 10.065 -10.494 -14.608 1.00 97.25 213 ALA A O 1
ATOM 1652 N N . TRP A 1 214 ? 10.294 -10.113 -12.419 1.00 98.00 214 TRP A N 1
ATOM 1653 C CA . TRP A 1 214 ? 11.095 -11.313 -12.162 1.00 98.00 214 TRP A CA 1
ATOM 1654 C C . TRP A 1 214 ? 10.249 -12.572 -11.971 1.00 98.00 214 TRP A C 1
ATOM 1656 O O . TRP A 1 214 ? 10.652 -13.651 -12.408 1.00 98.00 214 TRP A O 1
ATOM 1666 N N . ILE A 1 215 ? 9.107 -12.451 -11.293 1.00 97.75 215 ILE A N 1
ATOM 1667 C CA . ILE A 1 215 ? 8.223 -13.579 -10.956 1.00 97.75 215 ILE A CA 1
ATOM 1668 C C . ILE A 1 215 ? 7.445 -14.049 -12.186 1.00 97.75 215 ILE A C 1
ATOM 1670 O O . ILE A 1 215 ? 7.363 -15.251 -12.463 1.00 97.75 215 ILE A O 1
ATOM 1674 N N . ASP A 1 216 ? 6.905 -13.093 -12.931 1.00 96.50 216 ASP A N 1
ATOM 1675 C CA . ASP A 1 216 ? 6.123 -13.318 -14.135 1.00 96.50 216 ASP A CA 1
ATOM 1676 C C . ASP A 1 216 ? 6.586 -12.407 -15.285 1.00 96.50 216 ASP A C 1
ATOM 1678 O O . ASP A 1 2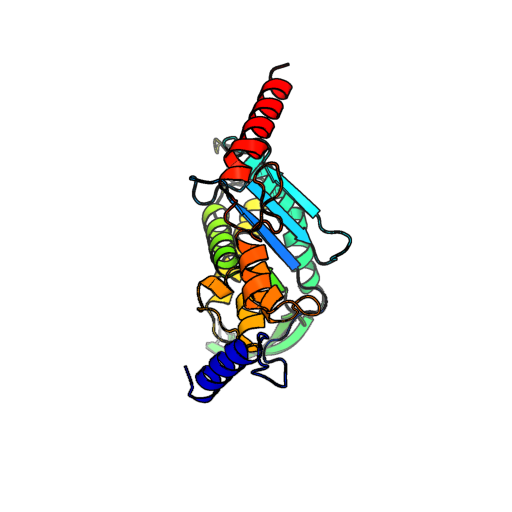16 ? 5.900 -11.452 -15.656 1.00 96.50 216 ASP A O 1
ATOM 1682 N N . PRO A 1 217 ? 7.800 -12.646 -15.822 1.00 94.19 217 PRO A N 1
ATOM 1683 C CA . PRO A 1 217 ? 8.294 -11.920 -16.981 1.00 94.19 217 PRO A CA 1
ATOM 1684 C C . PRO A 1 217 ? 7.428 -12.178 -18.214 1.00 94.19 217 PRO A C 1
ATOM 1686 O O . PRO A 1 217 ? 6.936 -13.287 -18.424 1.00 94.19 217 PRO A O 1
ATOM 1689 N N . ALA A 1 218 ? 7.338 -11.162 -19.073 1.00 92.44 218 ALA A N 1
ATOM 1690 C CA . ALA A 1 218 ? 6.787 -11.312 -20.414 1.00 92.44 218 ALA A CA 1
ATOM 1691 C C . ALA A 1 218 ? 7.587 -12.340 -21.235 1.00 92.44 218 ALA A C 1
ATOM 1693 O O . ALA A 1 218 ? 8.799 -12.489 -21.054 1.00 92.44 218 ALA A O 1
ATOM 1694 N N . ASP A 1 219 ? 6.913 -13.010 -22.171 1.00 92.44 219 ASP A N 1
ATOM 1695 C CA . ASP A 1 219 ? 7.513 -14.066 -22.987 1.00 92.44 219 ASP A CA 1
ATOM 1696 C C . ASP A 1 219 ? 8.793 -13.599 -23.693 1.00 92.44 219 ASP A C 1
ATOM 1698 O O . ASP A 1 219 ? 8.814 -12.596 -24.409 1.00 92.44 219 ASP A O 1
ATOM 1702 N N . GLY A 1 220 ? 9.878 -14.347 -23.480 1.00 92.00 220 GLY A N 1
ATOM 1703 C CA . GLY A 1 220 ? 11.185 -14.075 -24.080 1.00 92.00 220 GLY A CA 1
ATOM 1704 C C . GLY A 1 220 ? 11.945 -12.882 -23.492 1.00 92.00 220 GLY A C 1
ATOM 1705 O O . GLY A 1 220 ? 13.051 -12.609 -23.952 1.00 92.00 220 GLY A O 1
ATOM 1706 N N . VAL A 1 221 ? 11.407 -12.192 -22.481 1.00 95.88 221 VAL A N 1
ATOM 1707 C CA . VAL A 1 221 ? 12.080 -11.072 -21.810 1.00 95.88 221 VAL A CA 1
ATOM 1708 C C . VAL A 1 221 ? 12.689 -11.557 -20.492 1.00 95.88 221 VAL A C 1
ATOM 1710 O O . VAL A 1 221 ? 11.949 -11.973 -19.601 1.00 95.88 221 VAL A O 1
ATOM 1713 N N . PRO A 1 222 ? 14.018 -11.486 -20.305 1.00 96.62 222 PRO A N 1
ATOM 1714 C CA . PRO A 1 222 ? 14.628 -11.799 -19.019 1.00 96.62 222 PRO A CA 1
ATOM 1715 C C . PRO A 1 222 ? 14.099 -10.879 -17.912 1.00 96.62 222 PRO A C 1
ATOM 1717 O O . PRO A 1 222 ? 13.969 -9.667 -18.103 1.00 96.62 222 PRO A O 1
ATOM 1720 N N . GLY A 1 223 ? 13.881 -11.423 -16.715 1.00 97.06 223 GLY A N 1
ATOM 1721 C CA . GLY A 1 223 ? 13.347 -10.692 -15.563 1.00 97.06 223 GLY A CA 1
ATOM 1722 C C . GLY A 1 223 ? 14.142 -9.431 -15.221 1.00 97.06 223 GLY A C 1
ATOM 1723 O O . GLY A 1 223 ? 13.552 -8.411 -14.884 1.00 97.06 223 GLY A O 1
ATOM 1724 N N . ARG A 1 224 ? 15.469 -9.443 -15.416 1.00 97.25 224 ARG A N 1
ATOM 1725 C CA . ARG A 1 224 ? 16.325 -8.253 -15.258 1.00 97.25 224 ARG A CA 1
ATOM 1726 C C . ARG A 1 224 ? 15.945 -7.112 -16.206 1.00 97.25 224 ARG A C 1
ATOM 1728 O O . ARG A 1 224 ? 15.947 -5.955 -15.796 1.00 97.25 224 ARG A O 1
ATOM 1735 N N . GLU A 1 225 ? 15.650 -7.419 -17.466 1.00 97.44 225 GLU A N 1
ATOM 1736 C CA . GLU A 1 225 ? 15.252 -6.414 -18.457 1.00 97.44 225 GLU A CA 1
ATOM 1737 C C . GLU A 1 225 ? 13.839 -5.903 -18.183 1.00 97.44 225 GLU A C 1
ATOM 1739 O O . GLU A 1 225 ? 13.594 -4.698 -18.242 1.00 97.44 225 GLU A O 1
ATOM 1744 N N . GLY A 1 226 ? 12.925 -6.805 -17.809 1.00 97.31 226 GLY A N 1
ATOM 1745 C CA . GLY A 1 226 ? 11.581 -6.441 -17.368 1.00 97.31 226 GLY A CA 1
ATOM 1746 C C . GLY A 1 226 ? 11.601 -5.533 -16.135 1.00 97.31 226 GLY A C 1
ATOM 1747 O O . GLY A 1 226 ? 10.910 -4.516 -16.112 1.00 97.31 226 GLY A O 1
ATOM 1748 N N . ALA A 1 227 ? 12.446 -5.847 -15.152 1.00 97.31 227 ALA A N 1
ATOM 1749 C CA . ALA A 1 227 ? 12.649 -5.042 -13.954 1.00 97.31 227 ALA A CA 1
ATOM 1750 C C . ALA A 1 227 ? 13.188 -3.647 -14.284 1.00 97.31 227 ALA A C 1
ATOM 1752 O O . ALA A 1 227 ? 12.577 -2.653 -13.897 1.00 97.31 227 ALA A O 1
ATOM 1753 N N . LEU A 1 228 ? 14.251 -3.558 -15.093 1.00 97.00 228 LEU A N 1
ATOM 1754 C CA . LEU A 1 228 ? 14.800 -2.274 -15.539 1.00 97.00 228 LEU A CA 1
ATOM 1755 C C . LEU A 1 228 ? 13.753 -1.436 -16.288 1.00 97.00 228 LEU A C 1
ATOM 1757 O O . LEU A 1 228 ? 13.655 -0.223 -16.091 1.00 97.00 228 LEU A O 1
ATOM 1761 N N . ARG A 1 229 ? 12.939 -2.074 -17.136 1.00 96.25 229 ARG A N 1
ATOM 1762 C CA . ARG A 1 229 ? 11.837 -1.403 -17.833 1.00 96.25 229 ARG A CA 1
ATOM 1763 C C . ARG A 1 229 ? 10.769 -0.905 -16.861 1.00 96.25 229 ARG A C 1
ATOM 1765 O O . ARG A 1 229 ? 10.253 0.189 -17.074 1.00 96.25 229 ARG A O 1
ATOM 1772 N N . ALA A 1 230 ? 10.430 -1.674 -15.829 1.00 95.69 230 ALA A N 1
ATOM 1773 C CA . ALA A 1 230 ? 9.469 -1.254 -14.815 1.00 95.69 230 ALA A CA 1
ATOM 1774 C C . ALA A 1 230 ? 9.986 -0.057 -14.001 1.00 95.69 230 ALA A C 1
ATOM 1776 O O . ALA A 1 230 ? 9.225 0.862 -13.731 1.00 95.69 230 ALA A O 1
ATOM 1777 N N . GLU A 1 231 ? 11.270 -0.040 -13.646 1.00 94.50 231 GLU A N 1
ATOM 1778 C CA . GLU A 1 231 ? 11.867 1.020 -12.822 1.00 94.50 231 GLU A CA 1
ATOM 1779 C C . GLU A 1 231 ? 12.126 2.318 -13.593 1.00 94.50 231 GLU A C 1
ATOM 1781 O O . GLU A 1 231 ? 11.930 3.413 -13.065 1.00 94.50 231 GLU A O 1
ATOM 1786 N N . ALA A 1 232 ? 12.610 2.207 -14.832 1.00 95.56 232 ALA A N 1
ATOM 1787 C CA . ALA A 1 232 ? 13.184 3.337 -15.561 1.00 95.56 232 ALA A CA 1
ATOM 1788 C C . ALA A 1 232 ? 12.566 3.575 -16.943 1.00 95.56 232 ALA A C 1
ATOM 1790 O O . ALA A 1 232 ? 12.850 4.602 -17.566 1.00 95.56 232 ALA A O 1
ATOM 1791 N N . GLY A 1 233 ? 11.740 2.654 -17.444 1.00 96.62 233 GLY A N 1
ATOM 1792 C CA . GLY A 1 233 ? 11.098 2.795 -18.745 1.00 96.62 233 GLY A CA 1
ATOM 1793 C C . GLY A 1 233 ? 10.138 3.981 -18.751 1.00 96.62 233 GLY A C 1
ATOM 1794 O O . GLY A 1 233 ? 9.256 4.072 -17.897 1.00 96.62 233 GLY A O 1
ATOM 1795 N N . ARG A 1 234 ? 10.308 4.886 -19.721 1.00 97.44 234 ARG A N 1
ATOM 1796 C CA . ARG A 1 234 ? 9.519 6.115 -19.847 1.00 97.44 234 ARG A CA 1
ATOM 1797 C C . ARG A 1 234 ? 8.904 6.275 -21.231 1.00 97.44 234 ARG A C 1
ATOM 1799 O O . ARG A 1 234 ? 9.489 5.847 -22.224 1.00 97.44 234 ARG A O 1
ATOM 1806 N N . ASP A 1 235 ? 7.755 6.937 -21.275 1.00 96.44 235 ASP A N 1
ATOM 1807 C CA . ASP A 1 235 ? 7.113 7.382 -22.507 1.00 96.44 235 ASP A CA 1
ATOM 1808 C C . ASP A 1 235 ? 7.810 8.616 -23.119 1.00 96.44 235 ASP A C 1
ATOM 1810 O O . ASP A 1 235 ? 8.746 9.192 -22.555 1.00 96.44 235 ASP A O 1
ATOM 1814 N N . GLU A 1 236 ? 7.321 9.059 -24.278 1.00 96.81 236 GLU A N 1
ATOM 1815 C CA . GLU A 1 236 ? 7.832 10.235 -25.002 1.00 96.81 236 GLU A CA 1
ATOM 1816 C C . GLU A 1 236 ? 7.713 11.547 -24.206 1.00 96.81 236 GLU A C 1
ATOM 1818 O O . GLU A 1 236 ? 8.416 12.521 -24.477 1.00 96.81 236 GLU A O 1
ATOM 1823 N N . ARG A 1 237 ? 6.833 11.590 -23.199 1.00 94.69 237 ARG A N 1
ATOM 1824 C CA . ARG A 1 237 ? 6.617 12.744 -22.311 1.00 94.69 237 ARG A CA 1
ATOM 1825 C C . ARG A 1 237 ? 7.500 12.671 -21.059 1.00 94.69 237 ARG A C 1
ATOM 1827 O O . ARG A 1 237 ? 7.490 13.587 -20.224 1.00 94.69 237 ARG A O 1
ATOM 1834 N N . GLY A 1 238 ? 8.302 11.615 -20.937 1.00 95.50 238 GLY A N 1
ATOM 1835 C CA . GLY A 1 238 ? 9.195 11.349 -19.820 1.00 95.50 238 GLY A CA 1
ATOM 1836 C C . GLY A 1 238 ? 8.489 10.809 -18.578 1.00 95.50 238 GLY A C 1
ATOM 1837 O O . GLY A 1 238 ? 9.046 10.939 -17.491 1.00 95.50 238 GLY A O 1
ATOM 1838 N N . GLN A 1 239 ? 7.289 10.240 -18.701 1.00 96.88 239 GLN A N 1
ATOM 1839 C CA . GLN A 1 239 ? 6.557 9.600 -17.603 1.00 96.88 239 GLN A CA 1
ATOM 1840 C C . GLN A 1 239 ? 6.874 8.110 -17.538 1.00 96.88 239 GLN A C 1
ATOM 1842 O O . GLN A 1 239 ? 7.045 7.479 -18.576 1.00 96.88 239 GLN A O 1
ATOM 1847 N N . LEU A 1 240 ? 6.959 7.547 -16.331 1.00 96.00 240 LEU A N 1
ATOM 1848 C CA . LEU A 1 240 ? 7.219 6.116 -16.153 1.00 96.00 240 LEU A CA 1
ATOM 1849 C C . LEU A 1 240 ? 6.080 5.265 -16.730 1.00 96.00 240 LEU A C 1
ATOM 1851 O O . LEU A 1 240 ? 4.909 5.555 -16.494 1.00 96.00 240 LEU A O 1
ATOM 1855 N N . PHE A 1 241 ? 6.425 4.171 -17.414 1.00 94.12 241 PHE A N 1
ATOM 1856 C CA . PHE A 1 241 ? 5.445 3.169 -17.853 1.00 94.12 241 PHE A CA 1
ATOM 1857 C C . PHE A 1 241 ? 4.810 2.426 -16.676 1.00 94.12 241 PHE A C 1
ATOM 1859 O O . PHE A 1 241 ? 3.644 2.050 -16.741 1.00 94.12 241 PHE A O 1
ATOM 1866 N N . CYS A 1 242 ? 5.580 2.209 -15.609 1.00 92.94 242 CYS A N 1
ATOM 1867 C CA . CYS A 1 242 ? 5.117 1.593 -14.374 1.00 92.94 242 CYS A CA 1
ATOM 1868 C C . CYS A 1 242 ? 5.387 2.566 -13.219 1.00 92.94 242 CYS A C 1
ATOM 1870 O O . CYS A 1 242 ? 6.477 2.556 -12.648 1.00 92.94 242 CYS A O 1
ATOM 1872 N N . PRO A 1 243 ? 4.439 3.463 -12.897 1.00 91.25 243 PRO A N 1
ATOM 1873 C CA . PRO A 1 243 ? 4.578 4.330 -11.737 1.00 91.25 243 PRO A CA 1
ATOM 1874 C C . PRO A 1 243 ? 4.774 3.499 -10.460 1.00 91.25 243 PRO A C 1
ATOM 1876 O O . PRO A 1 243 ? 4.137 2.448 -10.316 1.00 91.25 243 PRO A O 1
ATOM 1879 N N . PRO A 1 244 ? 5.617 3.949 -9.513 1.00 87.31 244 PRO A N 1
ATOM 1880 C CA . PRO A 1 244 ? 5.805 3.235 -8.260 1.00 87.31 244 PRO A CA 1
ATOM 1881 C C . PRO A 1 244 ? 4.465 3.112 -7.528 1.00 87.31 244 PRO A C 1
ATOM 1883 O O . PRO A 1 244 ? 3.700 4.072 -7.439 1.00 87.31 244 PRO A O 1
ATOM 1886 N N . ALA A 1 245 ? 4.200 1.943 -6.943 1.00 91.19 245 ALA A N 1
ATOM 1887 C CA . ALA A 1 245 ? 3.001 1.678 -6.143 1.00 91.19 245 ALA A CA 1
ATOM 1888 C C . ALA A 1 245 ? 3.075 2.333 -4.741 1.00 91.19 245 ALA A C 1
ATOM 1890 O O . ALA A 1 245 ? 2.719 1.732 -3.728 1.00 91.19 245 ALA A O 1
ATOM 1891 N N . GLY A 1 246 ? 3.582 3.566 -4.687 1.00 87.88 246 GLY A N 1
ATOM 1892 C CA . GLY A 1 246 ? 3.680 4.402 -3.503 1.00 87.88 246 GLY A CA 1
ATOM 1893 C C . GLY A 1 246 ? 4.666 3.936 -2.419 1.00 87.88 246 GLY A C 1
ATOM 1894 O O . GLY A 1 246 ? 5.365 2.928 -2.557 1.00 87.88 246 GLY A O 1
ATOM 1895 N N . PRO A 1 247 ? 4.740 4.681 -1.299 1.00 93.06 247 PRO A N 1
ATOM 1896 C CA . PRO A 1 247 ? 4.100 5.981 -1.083 1.00 93.06 247 PRO A CA 1
ATOM 1897 C C . PRO A 1 247 ? 4.721 7.120 -1.892 1.00 93.06 247 PRO A C 1
ATOM 1899 O O . PRO A 1 247 ? 4.052 8.118 -2.134 1.00 93.06 247 PRO A O 1
ATOM 1902 N N . ALA A 1 248 ? 5.989 6.992 -2.285 1.00 92.06 248 ALA A N 1
ATOM 1903 C CA . ALA A 1 248 ? 6.678 8.013 -3.064 1.00 92.06 248 ALA A CA 1
ATOM 1904 C C . ALA A 1 248 ? 6.184 8.041 -4.517 1.00 92.06 248 ALA A C 1
ATOM 1906 O O . ALA A 1 248 ? 5.841 7.004 -5.086 1.00 92.06 248 ALA A O 1
ATOM 1907 N N . THR A 1 249 ? 6.194 9.233 -5.101 1.00 92.81 249 THR A N 1
ATOM 1908 C CA . THR A 1 249 ? 5.877 9.503 -6.504 1.00 92.81 249 THR A CA 1
ATOM 1909 C C . THR A 1 249 ? 7.149 9.735 -7.324 1.00 92.81 249 THR A C 1
ATOM 1911 O O . THR A 1 249 ? 8.238 9.939 -6.783 1.00 92.81 249 THR A O 1
ATOM 1914 N N . ASP A 1 250 ? 7.022 9.670 -8.651 1.00 94.00 250 ASP A N 1
ATOM 1915 C CA . ASP A 1 250 ? 8.115 9.999 -9.569 1.00 94.00 250 ASP A CA 1
ATOM 1916 C C . ASP A 1 250 ? 8.288 11.526 -9.694 1.00 94.00 250 ASP A C 1
ATOM 1918 O O . ASP A 1 250 ? 7.307 12.231 -9.944 1.00 94.00 250 ASP A O 1
ATOM 1922 N N . PRO A 1 251 ? 9.518 12.067 -9.631 1.00 93.56 251 PRO A N 1
ATOM 1923 C CA . PRO A 1 251 ? 9.735 13.505 -9.777 1.00 93.56 251 PRO A CA 1
ATOM 1924 C C . PRO A 1 251 ? 9.250 14.097 -11.109 1.00 93.56 251 PRO A C 1
ATOM 1926 O O . PRO A 1 251 ? 8.895 15.277 -11.157 1.00 93.56 251 PRO A O 1
ATOM 1929 N N . ALA A 1 252 ? 9.240 13.334 -12.212 1.00 95.12 252 ALA A N 1
ATOM 1930 C CA . ALA A 1 252 ? 8.709 13.844 -13.476 1.00 95.12 252 ALA A CA 1
ATOM 1931 C C . ALA A 1 252 ? 7.175 13.910 -13.454 1.00 95.12 252 ALA A C 1
ATOM 1933 O O . ALA A 1 252 ? 6.615 14.839 -14.038 1.00 95.12 252 ALA A O 1
ATOM 1934 N N . PHE A 1 253 ? 6.507 12.986 -12.757 1.00 95.12 253 PHE A N 1
ATOM 1935 C CA . PHE A 1 253 ? 5.074 13.078 -12.470 1.00 95.12 253 PHE A CA 1
ATOM 1936 C C . PHE A 1 253 ? 4.766 14.319 -11.623 1.00 95.12 253 PHE A C 1
ATOM 1938 O O . PHE A 1 253 ? 3.937 15.141 -12.025 1.00 95.12 253 PHE A O 1
ATOM 1945 N N . ASP A 1 254 ? 5.492 14.509 -10.518 1.00 94.19 254 ASP A N 1
ATOM 1946 C CA . ASP A 1 254 ? 5.267 15.625 -9.593 1.00 94.19 254 ASP A CA 1
ATOM 1947 C C . ASP A 1 254 ? 5.384 16.983 -10.297 1.00 94.19 254 ASP A C 1
ATOM 1949 O O . ASP A 1 254 ? 4.498 17.834 -10.201 1.00 94.19 254 ASP A O 1
ATOM 1953 N N . ASN A 1 255 ? 6.463 17.178 -11.058 1.00 95.00 255 ASN A N 1
ATOM 1954 C CA . ASN A 1 255 ? 6.767 18.470 -11.670 1.00 95.00 255 ASN A CA 1
ATOM 1955 C C . ASN A 1 255 ? 5.968 18.744 -12.950 1.00 95.00 255 ASN A C 1
ATOM 1957 O O . ASN A 1 255 ? 5.619 19.891 -13.216 1.00 95.00 255 ASN A O 1
ATOM 1961 N N . ARG A 1 256 ? 5.711 17.722 -13.780 1.00 95.75 256 ARG A N 1
ATOM 1962 C CA . ARG A 1 256 ? 5.135 17.928 -15.124 1.00 95.75 256 ARG A CA 1
ATOM 1963 C C . ARG A 1 256 ? 3.633 17.689 -15.190 1.00 95.75 256 ARG A C 1
ATOM 1965 O O . ARG A 1 256 ? 2.993 18.232 -16.086 1.00 95.75 256 ARG A O 1
ATOM 1972 N N . LEU A 1 257 ? 3.074 16.882 -14.288 1.00 95.38 257 LEU A N 1
ATOM 1973 C CA . LEU A 1 257 ? 1.651 16.531 -14.298 1.00 95.38 257 LEU A CA 1
ATOM 1974 C C . LEU A 1 257 ? 0.931 17.042 -13.053 1.00 95.38 257 LEU A C 1
ATOM 1976 O O . LEU A 1 257 ? -0.071 17.750 -13.187 1.00 95.38 257 LEU A O 1
ATOM 1980 N N . LEU A 1 258 ? 1.449 16.726 -11.864 1.00 95.00 258 LEU A N 1
ATOM 1981 C CA . LEU A 1 258 ? 0.783 17.044 -10.605 1.00 95.00 258 LEU A CA 1
ATOM 1982 C C . LEU A 1 258 ? 0.785 18.549 -10.312 1.00 95.00 258 LEU A C 1
ATOM 1984 O O . LEU A 1 258 ? -0.285 19.113 -10.095 1.00 95.00 258 LEU A O 1
ATOM 1988 N N . ALA A 1 259 ? 1.940 19.220 -10.354 1.00 95.38 259 ALA A N 1
ATOM 1989 C CA . ALA A 1 259 ? 2.016 20.658 -10.076 1.00 95.38 259 ALA A CA 1
ATOM 1990 C C . ALA A 1 259 ? 1.096 21.495 -10.997 1.00 95.38 259 ALA A C 1
ATOM 1992 O O . ALA A 1 259 ? 0.280 22.258 -10.473 1.00 95.38 259 ALA A O 1
ATOM 1993 N N . PRO A 1 260 ? 1.075 21.289 -12.332 1.00 96.69 260 PRO A N 1
ATOM 1994 C CA . PRO A 1 260 ? 0.109 21.968 -13.196 1.00 96.69 260 PRO A CA 1
ATOM 1995 C C . PRO A 1 260 ? -1.359 21.621 -12.906 1.00 96.69 260 PRO A C 1
ATOM 1997 O O . PRO A 1 260 ? -2.244 22.433 -13.176 1.00 96.69 260 PRO A O 1
ATOM 2000 N N . ALA A 1 261 ? -1.655 20.412 -12.413 1.00 96.38 261 ALA A N 1
ATOM 2001 C CA . ALA A 1 261 ? -3.014 20.030 -12.028 1.00 96.38 261 ALA A CA 1
ATOM 2002 C C . ALA A 1 261 ? -3.479 20.773 -10.772 1.00 96.38 261 ALA A C 1
ATOM 2004 O O . ALA A 1 261 ? -4.601 21.281 -10.758 1.00 96.38 261 ALA A O 1
ATOM 2005 N N . ILE A 1 262 ? -2.599 20.904 -9.779 1.00 95.69 262 ILE A N 1
ATOM 2006 C CA . ILE A 1 262 ? -2.843 21.689 -8.565 1.00 95.69 262 ILE A CA 1
ATOM 2007 C C . ILE A 1 262 ? -3.094 23.159 -8.929 1.00 95.69 262 ILE A C 1
ATOM 2009 O O . ILE A 1 262 ? -4.094 23.730 -8.509 1.00 95.69 262 ILE A O 1
ATOM 2013 N N . GLU A 1 263 ? -2.273 23.757 -9.799 1.00 96.81 263 GLU A N 1
ATOM 2014 C CA . GLU A 1 263 ? -2.489 25.141 -10.250 1.00 96.81 263 GLU A CA 1
ATOM 2015 C C . GLU A 1 263 ? -3.836 25.337 -10.961 1.00 96.81 263 GLU A C 1
ATOM 2017 O O . GLU A 1 263 ? -4.487 26.371 -10.804 1.00 96.81 263 GLU A O 1
ATOM 2022 N N . ARG A 1 264 ? -4.269 24.361 -11.774 1.00 97.12 264 ARG A N 1
ATOM 2023 C CA . ARG A 1 264 ? -5.593 24.406 -12.415 1.00 97.12 264 ARG A CA 1
ATOM 2024 C C . ARG A 1 264 ? -6.714 24.345 -11.383 1.00 97.12 264 ARG A C 1
ATOM 2026 O O . ARG A 1 264 ? -7.686 25.081 -11.532 1.00 97.12 264 ARG A O 1
ATOM 2033 N N . TYR A 1 265 ? -6.575 23.499 -10.365 1.00 96.25 265 TYR A N 1
ATOM 2034 C CA . TYR A 1 265 ? -7.527 23.411 -9.261 1.00 96.25 265 TYR A CA 1
ATOM 2035 C C . TYR A 1 265 ? -7.610 24.731 -8.483 1.00 96.25 265 TYR A C 1
ATOM 2037 O O . TYR A 1 265 ? -8.708 25.242 -8.264 1.00 96.25 265 TYR A O 1
ATOM 2045 N N . ASP A 1 266 ? -6.466 25.333 -8.150 1.00 96.19 266 ASP A N 1
ATOM 2046 C CA . ASP A 1 266 ? -6.412 26.612 -7.435 1.00 96.19 266 ASP A CA 1
ATOM 2047 C C . ASP A 1 266 ? -7.075 27.738 -8.241 1.00 96.19 266 ASP A C 1
ATOM 2049 O O . ASP A 1 266 ? -7.892 28.485 -7.702 1.00 96.19 266 ASP A O 1
ATOM 2053 N N . ARG A 1 267 ? -6.793 27.825 -9.551 1.00 96.94 267 ARG A N 1
ATOM 2054 C CA . ARG A 1 267 ? -7.451 28.797 -10.442 1.00 96.94 267 ARG A CA 1
ATOM 2055 C C . ARG A 1 267 ? -8.963 28.595 -10.500 1.00 96.94 267 ARG A C 1
ATOM 2057 O O . ARG A 1 267 ? -9.699 29.574 -10.476 1.00 96.94 267 ARG A O 1
ATOM 2064 N N . ALA A 1 268 ? -9.426 27.348 -10.557 1.00 95.94 268 ALA A N 1
ATOM 2065 C CA . ALA A 1 268 ? -10.852 27.037 -10.617 1.00 95.94 268 ALA A CA 1
ATOM 2066 C C . ALA A 1 268 ? -11.605 27.389 -9.322 1.00 95.94 268 ALA A C 1
ATOM 2068 O O . ALA A 1 268 ? -12.788 27.686 -9.388 1.00 95.94 268 ALA A O 1
ATOM 2069 N N . ARG A 1 269 ? -10.941 27.380 -8.157 1.00 92.81 269 ARG A N 1
ATOM 2070 C CA . ARG A 1 269 ? -11.547 27.797 -6.876 1.00 92.81 269 ARG A CA 1
ATOM 2071 C C . ARG A 1 269 ? -11.637 29.309 -6.684 1.00 92.81 269 ARG A C 1
ATOM 2073 O O . ARG A 1 269 ? -12.364 29.753 -5.801 1.00 92.81 269 ARG A O 1
ATOM 2080 N N . GLN A 1 270 ? -10.828 30.072 -7.416 1.00 88.50 270 GLN A N 1
ATOM 2081 C CA . GLN A 1 270 ? -10.786 31.535 -7.333 1.00 88.50 270 GLN A CA 1
ATOM 2082 C C . GLN A 1 270 ? -11.739 32.219 -8.323 1.00 88.50 270 GLN A C 1
ATOM 2084 O O . GLN A 1 270 ? -12.010 33.407 -8.156 1.00 88.50 270 GLN A O 1
ATOM 2089 N N . ALA A 1 271 ? -12.189 31.491 -9.349 1.00 70.00 271 ALA A N 1
ATOM 2090 C CA . ALA A 1 271 ? -13.168 31.937 -10.339 1.00 70.00 271 ALA A CA 1
ATOM 2091 C C . ALA A 1 271 ? -14.602 31.775 -9.818 1.00 70.00 271 ALA A C 1
ATOM 2093 O O . ALA A 1 271 ? -15.434 32.645 -10.160 1.00 70.00 271 ALA A O 1
#

Secondary structure (DSSP, 8-state):
--HHHHHHHHHHHHHTSPEE--SS--S---SSPEEEEEEE-TTSTT-EEEEEEES-SSSPEEEE-SSTT-HHHHHHHHHHHHHHHHHHHHTTTSSEEEEEEEEE-TTT--EEEEEEEEESS---EEESSHHHHHHHHHHHHHHTTPPBTTT-TT-SSPBPTHHHHHHHHHHHHHHHTTSTT--SEEEHHHHHTTTEE-SS-TTGGGSHHHHHHHHSPPTT--HHHHHHHHHH-B-TTS-BSS---SSSPPHHHIIIIIHHHHHHHHHHHH-

pLDDT: mean 93.65, std 4.93, range [64.69, 98.5]

Radius of gyration: 22.26 Å; chains: 1; bounding box: 44×57×70 Å